Protein 8G22 (pdb70)

Nearest PDB structures (foldseek):
  8g22-assembly1_A  TM=1.004E+00  e=7.733E-59  Streptococcus pneumoniae Taiwan19F-14
  4wpg-assembly1_A  TM=9.823E-01  e=1.073E-47  Streptococcus pyogenes
  3sc6-assembly6_F  TM=9.550E-01  e=4.249E-33  Bacillus anthracis str. Ames
  3sc6-assembly5_E  TM=9.550E-01  e=2.698E-31  Bacillus anthracis str. Ames
  8ctr-assembly4_D  TM=9.201E-01  e=9.088E-30  Klebsiella pneumoniae

Radius of gyration: 18.52 Å; Cα contacts (8 Å, |Δi|>4): 674; chains: 1; bounding box: 37×53×50 Å

Solvent-accessible surface area: 13456 Å² total; per-residue (Å²): 169,145,50,74,6,0,0,0,6,2,104,36,35,15,1,11,1,0,45,37,3,0,51,110,91,134,49,136,52,57,33,6,28,123,92,97,3,65,18,68,55,53,137,59,1,45,106,12,0,90,122,30,118,2,71,15,0,1,0,22,15,38,30,84,49,16,41,20,0,64,107,136,7,89,157,84,0,71,20,29,1,13,31,0,1,76,7,0,0,99,5,0,91,153,45,59,3,24,0,0,0,19,4,6,5,29,0,3,34,1,153,39,74,74,54,97,66,18,54,25,122,36,180,19,76,35,82,8,20,19,0,92,0,5,32,63,0,0,77,28,0,84,160,35,4,95,57,21,2,0,0,3,8,5,30,45,1,0,29,30,28,197,16,46,0,59,70,7,57,80,74,7,153,106,81,134,72,19,66,12,25,54,47,21,50,0,23,0,0,21,0,40,5,1,0,58,0,0,0,59,0,14,86,77,208,62,141,91,9,28,4,0,0,1,0,29,15,120,133,78,5,2,48,44,49,1,0,63,51,12,4,152,137,58,120,26,92,15,82,69,31,74,36,94,108,131,122,53,148,2,144,81,18,104,2,3,17,3,11,7,60,71,0,94,91,17,52,22,121,18,45,42,8,59,83,0,1,83,77,5,89,142,37,165,80,174

Sequence (286 aa):
SNAMMILITGANGQLGTELRYLLDERNEEYVAVDVAEMDIIDAEEMMVVEEKKVVFFEEEEVVKKPPTTLLVVYYHHCCAAAYTAVDAAAEEDDEEGGKKEELLDFAIINVTGTKNVAKAASSEEKKHGATLVYISTDYVFDGKKKPVGQEWEEVDDRPDPQTEEYGRTKRMGEEELVEKHVSNFYIIRTAWVFGNYGKNFVFTMQNLAKTHKTLTVVVNNDQYGRPTWTRTLAEFITYLAENRKEEFGYYHLSNDATEEDTTWYDFAVEILKDTDVEVKPVDSSSQFPAKAKRRPPLNSSTMSLAKAKATGFVIPTWQDALLQEFYYKKQQEEVR

InterPro domains:
  IPR005913 dTDP-4-dehydrorhamnose reductase [PTHR10491] (2-280)
  IPR005913 dTDP-4-dehydrorhamnose reductase [TIGR01214] (2-279)
  IPR029903 RmlD-like, substrate binding domain [PF04321] (2-280)
  IPR036291 NAD(P)-binding domain superfamily [SSF51735] (2-280)

Secondary structure (DSSP, 8-state):
-PPPEEEESTTSHHHHHHHHHHHHTT--EEE--TTT--TT-HHHHHHHHHHH--SEEEE------HHHHTTTTHHHHHIIIIIIHHHHHHHHHHHT-EEEEEEEGGGS-SBSPBTB-B-TTSPP---SHHHHHHHHHHHHHHHH-SSEEEEEE-SEE-TTS--HHHHHHHHHTS-SEEEEESS-B---EEHHHHHHHHHHHHHTTPPSEEEE---B-SS--BHHHHHHHHTTTSS-EEEEE-TTSS--SSPPPSB--B--HHHHHTT----BHHHHHHHHHH----

Foldseek 3Di:
DAFEEEEEPCQDQLNVLLVVVCVVVVHDYHYDYCVQAPLLDLVRLLVVCVVRVGQEYEYPWADDPFQCCQPVCVVVNLSGLQSSLLSNLQNNLVSNHAYEAEAALQQAQLPDDQVDAAEQPDHGDHQTSNNVSNVNSVVSNVVRHVRYEYEYEYQEDFDRDDGLLVVLVVVLVPAQEEEDEDQAWEAAAYSNLVSVLVCLCVVVVNDHDYAYDGADDPHTDDSQNVSCLSCVVGNHHYHYDHQVVDDGNGDRRRYSYHDRVVSVVSVRDGHHRSVSSVVSVVDDDD

Structure (mmCIF, N/CA/C/O backbone):
data_8G22
#
_entry.id   8G22
#
_cell.length_a   120.178
_cell.length_b   120.178
_cell.length_c   48.075
_cell.angle_alpha   90.00
_cell.angle_beta   90.00
_cell.angle_gamma   120.00
#
_symmetry.space_group_name_H-M   'H 3'
#
loop_
_entity.id
_entity.type
_entity.pdbx_description
1 polymer 'dTDP-4-dehydrorhamnose reductase'
2 water water
#
loop_
_atom_site.group_PDB
_atom_site.id
_atom_site.type_symbol
_atom_site.label_atom_id
_atom_site.label_alt_id
_atom_site.label_comp_id
_atom_site.label_asym_id
_atom_site.label_entity_id
_atom_site.label_seq_id
_atom_site.pdbx_PDB_ins_code
_atom_site.Cartn_x
_atom_site.Cartn_y
_atom_site.Cartn_z
_atom_site.occupancy
_atom_site.B_iso_or_equiv
_atom_site.auth_seq_id
_atom_site.auth_comp_id
_atom_site.auth_asym_id
_atom_site.auth_atom_id
_atom_site.pdbx_PDB_model_num
ATOM 1 N N . SER A 1 1 ? 22.335 -19.972 8.291 1.00 43.52 -2 SER A N 1
ATOM 2 C CA . SER A 1 1 ? 23.408 -19.547 7.351 1.00 40.62 -2 SER A CA 1
ATOM 3 C C . SER A 1 1 ? 23.025 -18.228 6.681 1.00 33.41 -2 SER A C 1
ATOM 4 O O . SER A 1 1 ? 23.702 -17.219 6.863 1.00 35.25 -2 SER A O 1
ATOM 7 N N . ASN A 1 2 ? 21.932 -18.255 5.911 1.00 29.62 -1 ASN A N 1
ATOM 8 C CA . ASN A 1 2 ? 21.441 -17.080 5.207 1.00 25.79 -1 ASN A CA 1
ATOM 9 C C . ASN A 1 2 ? 21.001 -16.023 6.216 1.00 22.77 -1 ASN A C 1
ATOM 10 O O . ASN A 1 2 ? 20.438 -16.343 7.260 1.00 24.29 -1 ASN A O 1
ATOM 15 N N . ALA A 1 3 ? 21.262 -14.756 5.899 1.00 22.40 0 ALA A N 1
ATO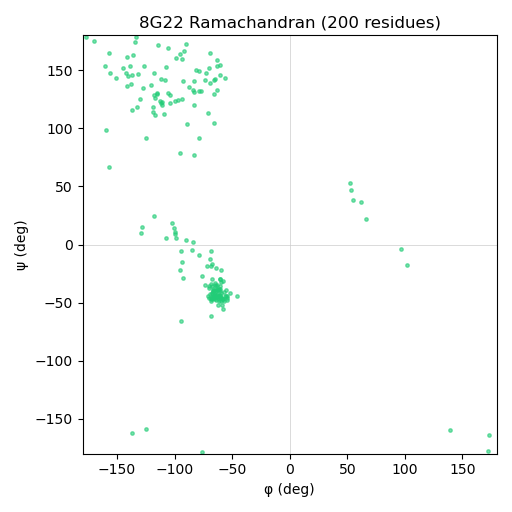M 16 C CA . ALA A 1 3 ? 20.847 -13.677 6.775 1.00 20.97 0 ALA A CA 1
ATOM 17 C C . ALA A 1 3 ? 19.334 -13.505 6.715 1.00 21.01 0 ALA A C 1
ATOM 18 O O . ALA A 1 3 ? 18.709 -13.806 5.697 1.00 22.61 0 ALA A O 1
ATOM 20 N N A MET A 1 4 ? 18.754 -13.087 7.845 0.50 19.49 1 MET A N 1
ATOM 21 N N B MET A 1 4 ? 18.753 -13.043 7.826 0.50 19.86 1 MET A N 1
ATOM 22 C CA A MET A 1 4 ? 17.369 -12.652 7.871 0.50 17.80 1 MET A CA 1
ATOM 23 C CA B MET A 1 4 ? 17.348 -12.673 7.850 0.50 18.87 1 MET A CA 1
ATOM 24 C C A MET A 1 4 ? 17.408 -11.136 7.702 0.50 16.57 1 MET A C 1
ATOM 25 C C B MET A 1 4 ? 17.326 -11.146 7.741 0.50 17.23 1 MET A C 1
ATOM 26 O O A MET A 1 4 ? 18.010 -10.442 8.520 0.50 16.28 1 MET A O 1
ATOM 27 O O B MET A 1 4 ? 17.807 -10.456 8.637 0.50 17.99 1 MET A O 1
ATOM 36 N N . ILE A 1 5 ? 16.818 -10.638 6.611 1.00 15.35 2 ILE A N 1
ATOM 37 C CA . ILE A 1 5 ? 16.944 -9.232 6.242 1.00 13.96 2 ILE A CA 1
ATOM 38 C C . ILE A 1 5 ? 15.685 -8.433 6.555 1.00 13.98 2 ILE A C 1
ATOM 39 O O . ILE A 1 5 ? 14.579 -8.860 6.234 1.00 14.53 2 ILE A O 1
ATOM 44 N N . LEU A 1 6 ? 15.890 -7.249 7.148 1.00 13.26 3 LEU A N 1
ATOM 45 C CA . LEU A 1 6 ? 14.839 -6.259 7.317 1.00 13.11 3 LEU A CA 1
ATOM 46 C C . LEU A 1 6 ? 15.219 -5.030 6.496 1.00 11.85 3 LEU A C 1
ATOM 47 O O . LEU A 1 6 ? 16.341 -4.550 6.608 1.00 12.20 3 LEU A O 1
ATOM 52 N N . ILE A 1 7 ? 14.289 -4.537 5.671 1.00 11.93 4 ILE A N 1
ATOM 53 C CA . ILE A 1 7 ? 14.472 -3.298 4.929 1.00 11.37 4 ILE A CA 1
ATOM 54 C C . ILE A 1 7 ? 13.512 -2.262 5.499 1.00 11.22 4 ILE A C 1
ATOM 55 O O . ILE A 1 7 ? 12.314 -2.522 5.522 1.00 12.23 4 ILE A O 1
ATOM 60 N N . THR A 1 8 ? 14.021 -1.112 5.963 1.00 10.82 5 THR A N 1
ATOM 61 C CA . THR A 1 8 ? 13.158 -0.004 6.346 1.00 11.39 5 THR A CA 1
ATOM 62 C C . THR A 1 8 ? 13.128 0.985 5.184 1.00 10.98 5 THR A C 1
ATOM 63 O O . THR A 1 8 ? 14.008 0.976 4.331 1.00 10.94 5 THR A O 1
ATOM 67 N N . GLY A 1 9 ? 12.110 1.847 5.152 1.00 11.99 6 GLY A N 1
ATOM 68 C CA . GLY A 1 9 ? 11.941 2.760 4.035 1.00 12.61 6 GLY A CA 1
ATOM 69 C C . GLY A 1 9 ? 11.731 2.007 2.723 1.00 12.85 6 GLY A C 1
ATOM 70 O O . GLY A 1 9 ? 12.157 2.464 1.668 1.00 13.15 6 GLY A O 1
ATOM 71 N N . ALA A 1 10 ? 11.017 0.881 2.795 1.00 13.66 7 ALA A N 1
ATOM 72 C CA . ALA A 1 10 ? 10.920 -0.043 1.672 1.00 15.35 7 ALA A CA 1
ATOM 73 C C . ALA A 1 10 ? 10.216 0.546 0.445 1.00 15.94 7 ALA A C 1
ATOM 74 O O . ALA A 1 10 ? 10.397 0.020 -0.654 1.00 17.07 7 ALA A O 1
ATOM 76 N N . ASN A 1 11 ? 9.420 1.613 0.620 1.00 17.39 8 ASN A N 1
ATOM 77 C CA . ASN A 1 11 ? 8.667 2.184 -0.490 1.00 19.30 8 ASN A CA 1
ATOM 78 C C . ASN A 1 11 ? 9.407 3.339 -1.170 1.00 18.10 8 ASN A C 1
ATOM 79 O O . ASN A 1 11 ? 8.911 3.866 -2.166 1.00 20.65 8 ASN A O 1
ATOM 84 N N . GLY A 1 12 ? 10.559 3.759 -0.630 1.00 16.78 9 GLY A N 1
ATOM 85 C CA . GLY A 1 12 ? 11.323 4.843 -1.230 1.00 16.36 9 GLY A CA 1
ATOM 86 C C . GLY A 1 12 ? 12.068 4.374 -2.479 1.00 14.41 9 GLY A C 1
ATOM 87 O O . GLY A 1 12 ? 11.971 3.205 -2.851 1.00 14.05 9 GLY A O 1
ATOM 88 N N . GLN A 1 13 ? 12.834 5.281 -3.104 1.00 14.08 10 GLN A N 1
ATOM 89 C CA . GLN A 1 13 ? 13.556 4.955 -4.326 1.00 14.12 10 GLN A CA 1
ATOM 90 C C . GLN A 1 13 ? 14.494 3.779 -4.100 1.00 11.88 10 GLN A C 1
ATOM 91 O O . GLN A 1 13 ? 14.459 2.805 -4.844 1.00 12.18 10 GLN A O 1
ATOM 97 N N . LEU A 1 14 ? 15.373 3.907 -3.102 1.00 11.69 11 LEU A N 1
ATOM 98 C CA . LEU A 1 14 ? 16.366 2.875 -2.868 1.00 10.64 11 LEU A CA 1
ATOM 99 C C . LEU A 1 14 ? 15.702 1.619 -2.315 1.00 10.01 11 LEU A C 1
ATOM 100 O O . LEU A 1 14 ? 16.044 0.517 -2.728 1.00 10.03 11 LEU A O 1
ATOM 105 N N . GLY A 1 15 ? 14.787 1.780 -1.355 1.00 10.55 12 GLY A N 1
ATOM 106 C CA . GLY A 1 15 ? 14.163 0.619 -0.744 1.00 10.93 12 GLY A CA 1
ATOM 107 C C . GLY A 1 15 ? 13.481 -0.265 -1.784 1.00 10.68 12 GLY A C 1
ATOM 108 O O . GLY A 1 15 ? 13.529 -1.488 -1.691 1.00 11.28 12 GLY A O 1
ATOM 109 N N . THR A 1 16 ? 12.816 0.368 -2.755 1.00 11.18 13 THR A N 1
ATOM 110 C CA . THR A 1 16 ? 12.115 -0.353 -3.806 1.00 11.72 13 THR A CA 1
ATOM 111 C C . THR A 1 16 ? 13.128 -1.058 -4.708 1.00 11.43 13 THR A C 1
ATOM 112 O O . THR A 1 16 ? 13.000 -2.247 -5.000 1.00 12.10 13 THR A O 1
ATOM 116 N N . GLU A 1 17 ? 14.155 -0.317 -5.137 1.00 10.90 14 GLU A N 1
ATOM 117 C CA . GLU A 1 17 ? 15.211 -0.883 -5.961 1.00 10.67 14 GLU A CA 1
ATOM 118 C C . GLU A 1 17 ? 15.815 -2.107 -5.271 1.00 10.35 14 GLU A C 1
ATOM 119 O O . GLU A 1 17 ? 16.080 -3.137 -5.908 1.00 10.69 14 GLU A O 1
ATOM 125 N N . LEU A 1 18 ? 16.068 -1.958 -3.962 1.00 10.17 15 LEU A N 1
ATOM 126 C CA . LEU A 1 18 ? 16.698 -2.997 -3.163 1.00 10.10 15 LEU A CA 1
ATOM 127 C C . LEU A 1 18 ? 15.799 -4.230 -3.059 1.00 10.63 15 LEU A C 1
ATOM 128 O O . LEU A 1 18 ? 16.277 -5.347 -3.235 1.00 11.17 15 LEU A O 1
ATOM 133 N N . ARG A 1 19 ? 14.506 -4.036 -2.780 1.00 11.29 16 ARG A N 1
ATOM 134 C CA . ARG A 1 19 ? 13.593 -5.172 -2.735 1.00 12.74 16 ARG A CA 1
ATOM 135 C C . ARG A 1 19 ? 13.655 -5.963 -4.039 1.00 13.03 16 ARG A C 1
ATOM 136 O O . ARG A 1 19 ? 13.716 -7.192 -4.016 1.00 13.56 16 ARG A O 1
ATOM 144 N N . TYR A 1 20 ? 13.618 -5.255 -5.174 1.00 13.09 17 TYR A N 1
ATOM 145 C CA . TYR A 1 20 ? 13.582 -5.918 -6.470 1.00 13.93 17 TYR A CA 1
ATOM 146 C C . TYR A 1 20 ? 14.909 -6.622 -6.747 1.00 13.71 17 TYR A C 1
ATOM 147 O O . TYR A 1 20 ? 14.922 -7.675 -7.372 1.00 14.49 17 TYR A O 1
ATOM 156 N N . LEU A 1 21 ? 16.021 -6.054 -6.273 1.00 12.52 18 LEU A N 1
ATOM 157 C CA . LEU A 1 21 ? 17.312 -6.710 -6.418 1.00 12.74 18 LEU A CA 1
ATOM 158 C C . LEU A 1 21 ? 17.341 -8.014 -5.614 1.00 12.86 18 LEU A C 1
ATOM 159 O O . LEU A 1 21 ? 17.781 -9.049 -6.121 1.00 13.64 18 LEU A O 1
ATOM 164 N N . LEU A 1 22 ? 16.881 -7.963 -4.355 1.00 12.97 19 LEU A N 1
ATOM 165 C CA . LEU A 1 22 ? 16.861 -9.161 -3.525 1.00 13.75 19 LEU A CA 1
ATOM 166 C C . LEU A 1 22 ? 15.909 -10.202 -4.122 1.00 14.45 19 LEU A C 1
ATOM 167 O O . LEU A 1 22 ? 16.211 -11.395 -4.075 1.00 15.83 19 LEU A O 1
ATOM 172 N N . ASP A 1 23 ? 14.792 -9.757 -4.719 1.00 15.57 20 ASP A N 1
ATOM 173 C CA . ASP A 1 23 ? 13.885 -10.672 -5.405 1.00 16.16 20 ASP A CA 1
ATOM 174 C C . ASP A 1 23 ? 14.635 -11.414 -6.514 1.00 17.40 20 ASP A C 1
ATOM 175 O O . ASP A 1 23 ? 14.503 -12.627 -6.641 1.00 19.96 20 ASP A O 1
ATOM 180 N N . GLU A 1 24 ? 15.405 -10.682 -7.329 1.00 17.86 21 GLU A N 1
ATOM 181 C CA . GLU A 1 24 ? 16.157 -11.294 -8.419 1.00 18.60 21 GLU A CA 1
ATOM 182 C C . GLU A 1 24 ? 17.141 -12.336 -7.889 1.00 18.15 21 GLU A C 1
ATOM 183 O O . GLU A 1 24 ? 17.433 -13.318 -8.571 1.00 19.82 21 GLU A O 1
ATOM 189 N N . ARG A 1 25 ? 17.664 -12.099 -6.681 1.00 18.21 22 ARG A N 1
ATOM 190 C CA . ARG A 1 25 ? 18.653 -12.972 -6.068 1.00 17.51 22 ARG A CA 1
ATOM 191 C C . ARG A 1 25 ? 18.013 -14.070 -5.219 1.00 19.16 22 ARG A C 1
ATOM 192 O O . ARG A 1 25 ? 18.725 -14.841 -4.575 1.00 20.09 22 ARG A O 1
ATOM 200 N N . ASN A 1 26 ? 16.678 -14.138 -5.221 1.00 19.60 23 ASN A N 1
ATOM 201 C CA . ASN A 1 26 ? 15.949 -15.138 -4.453 1.00 20.82 23 ASN A CA 1
ATOM 202 C C . ASN A 1 26 ? 16.350 -15.071 -2.978 1.00 20.70 23 ASN A C 1
ATOM 203 O O . ASN A 1 26 ? 16.452 -16.101 -2.314 1.00 23.54 23 ASN A O 1
ATOM 208 N N . GLU A 1 27 ? 16.549 -13.847 -2.471 1.00 20.49 24 GLU A N 1
ATOM 209 C CA . GLU A 1 27 ? 16.869 -13.634 -1.067 1.00 21.15 24 GLU A CA 1
ATOM 210 C C . GLU A 1 27 ? 15.625 -13.115 -0.353 1.00 21.01 24 GLU A C 1
ATOM 211 O O . GLU A 1 27 ? 15.016 -12.134 -0.786 1.00 21.85 24 GLU A O 1
ATOM 217 N N . GLU A 1 28 ? 15.283 -13.767 0.760 1.00 21.28 25 GLU A N 1
ATOM 218 C CA . GLU A 1 28 ? 14.108 -13.401 1.527 1.00 20.71 25 GLU A CA 1
ATOM 219 C C . GLU A 1 28 ? 14.394 -12.178 2.389 1.00 18.40 25 GLU A C 1
ATOM 220 O O . GLU A 1 28 ? 15.506 -11.982 2.868 1.00 19.37 25 GLU A O 1
ATOM 226 N N . TYR A 1 29 ? 13.348 -11.390 2.618 1.00 16.55 26 TYR A N 1
ATOM 227 C CA . TYR A 1 29 ? 13.439 -10.222 3.467 1.00 15.47 26 TYR A CA 1
ATOM 228 C C . TYR A 1 29 ? 12.049 -9.892 3.984 1.00 15.21 26 TYR A C 1
ATOM 229 O O . TYR A 1 29 ? 11.054 -10.424 3.488 1.00 16.18 26 TYR A O 1
ATOM 238 N N . VAL A 1 30 ? 12.030 -9.049 5.015 1.00 15.41 27 VAL A N 1
ATOM 239 C CA . VAL A 1 30 ? 10.825 -8.388 5.471 1.00 15.72 27 VAL A CA 1
ATOM 240 C C . VAL A 1 30 ? 11.018 -6.907 5.166 1.00 14.91 27 VAL A C 1
ATOM 241 O O . VAL A 1 30 ? 12.027 -6.325 5.554 1.00 16.02 27 VAL A O 1
ATOM 245 N N . ALA A 1 31 ? 10.083 -6.339 4.402 1.00 14.93 28 ALA A N 1
ATOM 246 C CA . ALA A 1 31 ? 10.134 -4.942 4.008 1.00 15.53 28 ALA A CA 1
ATOM 247 C C . ALA A 1 31 ? 9.099 -4.160 4.809 1.00 15.20 28 ALA A C 1
ATOM 248 O O . ALA A 1 31 ? 7.942 -4.566 4.859 1.00 16.67 28 ALA A O 1
ATOM 250 N N . VAL A 1 32 ? 9.518 -3.042 5.416 1.00 14.30 29 VAL A N 1
ATOM 251 C CA . VAL A 1 32 ? 8.615 -2.196 6.176 1.00 14.88 29 VAL A CA 1
ATOM 252 C C . VAL A 1 32 ? 8.810 -0.749 5.754 1.00 15.00 29 VAL A C 1
ATOM 253 O O . VAL A 1 32 ? 9.896 -0.312 5.378 1.00 14.34 29 VAL A O 1
ATOM 257 N N . ASP A 1 33 ? 7.697 -0.029 5.798 1.00 15.46 30 ASP A N 1
ATOM 258 C CA . ASP A 1 33 ? 7.710 1.414 5.691 1.00 16.18 30 ASP A CA 1
ATOM 259 C C . ASP A 1 33 ? 6.726 1.886 6.766 1.00 16.38 30 ASP A C 1
ATOM 260 O O . ASP A 1 33 ? 6.406 1.132 7.683 1.00 17.53 30 ASP A O 1
ATOM 265 N N . VAL A 1 34 ? 6.262 3.131 6.670 1.00 15.79 31 VAL A N 1
ATOM 266 C CA . VAL A 1 34 ? 5.478 3.734 7.740 1.00 15.77 31 VAL A CA 1
ATOM 267 C C . VAL A 1 34 ? 4.382 2.796 8.262 1.00 16.90 31 VAL A C 1
ATOM 268 O O . VAL A 1 34 ? 4.191 2.662 9.477 1.00 16.76 31 VAL A O 1
ATOM 272 N N . ALA A 1 35 ? 3.666 2.143 7.342 1.00 16.35 32 ALA A N 1
ATOM 273 C CA . ALA A 1 35 ? 2.498 1.346 7.674 1.00 17.05 32 ALA A CA 1
ATOM 274 C C . ALA A 1 35 ? 2.809 0.170 8.600 1.00 16.49 32 ALA A C 1
ATOM 275 O O . ALA A 1 35 ? 1.986 -0.158 9.457 1.00 19.76 32 ALA A O 1
ATOM 277 N N . GLU A 1 36 ? 3.955 -0.484 8.391 1.00 16.47 33 GLU A N 1
ATOM 278 C CA . GLU A 1 36 ? 4.290 -1.708 9.098 1.00 15.92 33 GLU A CA 1
ATOM 279 C C . GLU A 1 36 ? 5.163 -1.475 10.336 1.00 16.27 33 GLU A C 1
ATOM 280 O O . GLU A 1 36 ? 5.225 -2.349 11.200 1.00 18.01 33 GLU A O 1
ATOM 286 N N . MET A 1 37 ? 5.891 -0.346 10.407 1.00 15.62 34 MET A N 1
ATOM 287 C CA . MET A 1 37 ? 6.738 -0.076 11.568 1.00 16.37 34 MET A CA 1
ATOM 288 C C . MET A 1 37 ? 7.036 1.426 11.625 1.00 15.91 34 MET A C 1
ATOM 289 O O . MET A 1 37 ? 7.894 1.914 10.894 1.00 20.02 34 MET A O 1
ATOM 294 N N . ASP A 1 38 ? 6.290 2.162 12.463 1.00 16.90 35 ASP A N 1
ATOM 295 C CA . ASP A 1 38 ? 6.534 3.578 12.706 1.00 16.49 35 ASP A CA 1
ATOM 296 C C . ASP A 1 38 ? 7.887 3.683 13.408 1.00 15.20 35 ASP A C 1
ATOM 297 O O . ASP A 1 38 ? 7.949 3.377 14.590 1.00 15.33 35 ASP A O 1
ATOM 302 N N . ILE A 1 39 ? 8.956 4.115 12.695 1.00 15.40 36 ILE A N 1
ATOM 303 C CA . ILE A 1 39 ? 10.307 4.118 13.255 1.00 14.64 36 ILE A CA 1
ATOM 304 C C . ILE A 1 39 ? 10.427 5.136 14.385 1.00 13.24 36 ILE A C 1
ATOM 305 O O . ILE A 1 39 ? 11.351 5.024 15.186 1.00 15.27 36 ILE A O 1
ATOM 310 N N . ILE A 1 40 ? 9.469 6.078 14.478 1.00 14.89 37 ILE A N 1
ATOM 311 C CA . ILE A 1 40 ? 9.489 7.092 15.524 1.00 14.65 37 ILE A CA 1
ATOM 312 C C . ILE A 1 40 ? 9.037 6.454 16.835 1.00 14.11 37 ILE A C 1
ATOM 313 O O . ILE A 1 40 ? 9.425 6.903 17.908 1.00 15.04 37 ILE A O 1
ATOM 318 N N . ASP A 1 41 ? 8.215 5.405 16.730 1.00 13.99 38 ASP A N 1
ATOM 319 C CA . ASP A 1 41 ? 7.654 4.716 17.884 1.00 14.14 38 ASP A CA 1
ATOM 320 C C . ASP A 1 41 ? 8.604 3.599 18.314 1.00 14.91 38 ASP A C 1
ATOM 321 O O . ASP A 1 41 ? 8.651 2.549 17.682 1.00 15.76 38 ASP A O 1
ATOM 326 N N . ALA A 1 42 ? 9.355 3.823 19.399 1.00 16.25 39 ALA A N 1
ATOM 327 C CA . ALA A 1 42 ? 10.370 2.876 19.841 1.00 17.95 39 ALA A CA 1
ATOM 328 C C . ALA A 1 42 ? 9.777 1.515 20.212 1.00 19.63 39 ALA A C 1
ATOM 329 O O . ALA A 1 42 ? 10.370 0.481 19.906 1.00 21.09 39 ALA A O 1
ATOM 331 N N A GLU A 1 43 ? 8.672 1.537 20.971 0.50 19.41 40 GLU A N 1
ATOM 332 N N B GLU A 1 43 ? 8.566 1.506 20.775 0.50 21.25 40 GLU A N 1
ATOM 333 C CA A GLU A 1 43 ? 8.032 0.308 21.415 0.50 19.27 40 GLU A CA 1
ATOM 334 C CA B GLU A 1 43 ? 7.971 0.257 21.228 0.50 23.36 40 GLU A CA 1
ATOM 335 C C A GLU A 1 43 ? 7.717 -0.535 20.187 0.50 16.32 40 GLU A C 1
ATOM 336 C C B GLU A 1 43 ? 7.542 -0.611 20.043 0.50 22.80 40 GLU A C 1
ATOM 337 O O A GLU A 1 43 ? 7.977 -1.737 20.165 0.50 15.32 40 GLU A O 1
ATOM 338 O O B GLU A 1 43 ? 7.426 -1.826 20.186 0.50 23.62 40 GLU A O 1
ATOM 349 N N A MET A 1 44 ? 7.179 0.129 19.161 0.50 15.08 41 MET A N 1
ATOM 350 N N B MET A 1 44 ? 7.346 -0.009 18.865 0.50 21.75 41 MET A N 1
ATOM 351 C CA A MET A 1 44 ? 6.838 -0.528 17.916 0.50 13.82 41 MET A CA 1
ATOM 352 C CA B MET A 1 44 ? 6.845 -0.790 17.745 0.50 19.83 41 MET A CA 1
ATOM 353 C C A MET A 1 44 ? 8.119 -1.075 17.288 0.50 11.85 41 MET A C 1
ATOM 354 C C B MET A 1 44 ? 7.980 -1.267 16.837 0.50 19.79 41 MET A C 1
ATOM 355 O O A MET A 1 44 ? 8.160 -2.223 16.846 0.50 11.49 41 MET A O 1
ATOM 356 O O B MET A 1 44 ? 7.858 -2.297 16.173 0.50 20.52 41 MET A O 1
ATOM 365 N N A VAL A 1 45 ? 9.180 -0.258 17.265 0.50 11.66 42 VAL A N 1
ATOM 366 N N B VAL A 1 45 ? 9.065 -0.494 16.754 0.50 19.34 42 VAL A N 1
ATOM 367 C CA A VAL A 1 45 ? 10.428 -0.694 16.660 0.50 10.69 42 VAL A CA 1
ATOM 368 C CA B VAL A 1 45 ? 10.204 -0.926 15.962 0.50 18.50 42 VAL A CA 1
ATOM 369 C C A VAL A 1 45 ? 10.919 -1.935 17.398 0.50 10.11 42 VAL A C 1
ATOM 370 C C B VAL A 1 45 ? 10.696 -2.245 16.542 0.50 18.39 42 VAL A C 1
ATOM 371 O O A VAL A 1 45 ? 11.269 -2.940 16.776 0.50 10.14 42 VAL A O 1
ATOM 372 O O B VAL A 1 45 ? 11.000 -3.181 15.806 0.50 18.19 42 VAL A O 1
ATOM 379 N N A GLU A 1 46 ? 10.901 -1.897 18.732 0.50 11.18 43 GLU A N 1
ATOM 380 N N B GLU A 1 46 ? 10.738 -2.307 17.876 0.50 19.96 43 GLU A N 1
ATOM 381 C CA A GLU A 1 46 ? 11.411 -3.049 19.452 0.50 11.98 43 GLU A CA 1
ATOM 382 C CA B GLU A 1 46 ? 11.176 -3.505 18.569 0.50 21.21 43 GLU A CA 1
ATOM 383 C C A GLU A 1 46 ? 10.513 -4.266 19.227 0.50 11.71 43 GLU A C 1
ATOM 384 C C B GLU A 1 46 ? 10.237 -4.659 18.228 0.50 19.88 43 GLU A C 1
ATOM 385 O O A GLU A 1 46 ? 11.016 -5.386 19.142 0.50 11.83 43 GLU A O 1
ATOM 386 O O B GLU A 1 46 ? 10.679 -5.805 18.141 0.50 19.84 43 GLU A O 1
ATOM 397 N N A LYS A 1 47 ? 9.196 -4.051 19.127 0.50 12.00 44 LYS A N 1
ATOM 398 N N B LYS A 1 47 ? 8.955 -4.343 18.003 0.50 19.28 44 LYS A N 1
ATOM 399 C CA A LYS A 1 47 ? 8.256 -5.147 18.926 0.50 12.25 44 LYS A CA 1
ATOM 400 C CA B LYS A 1 47 ? 7.973 -5.380 17.729 0.50 18.33 44 LYS A CA 1
ATOM 401 C C A LYS A 1 47 ? 8.543 -5.864 17.605 0.50 12.12 44 LYS A C 1
ATOM 402 C C B LYS A 1 47 ? 8.278 -6.064 16.397 0.50 17.40 44 LYS A C 1
ATOM 403 O O A LYS A 1 47 ? 8.623 -7.087 17.564 0.50 12.41 44 LYS A O 1
ATOM 404 O O B LYS A 1 47 ? 8.257 -7.289 16.318 0.50 18.37 44 LYS A O 1
ATOM 415 N N A VAL A 1 48 ? 8.684 -5.105 16.515 0.50 11.15 45 VAL A N 1
ATOM 416 N N B VAL A 1 48 ? 8.562 -5.277 15.355 0.50 16.08 45 VAL A N 1
ATOM 417 C CA A VAL A 1 48 ? 8.931 -5.693 15.206 0.50 11.46 45 VAL A CA 1
ATOM 418 C CA B VAL A 1 48 ? 8.889 -5.841 14.053 0.50 15.51 45 VAL A CA 1
ATOM 419 C C A VAL A 1 48 ? 10.300 -6.373 15.188 0.50 10.34 45 VAL A C 1
ATOM 420 C C B VAL A 1 48 ? 10.169 -6.672 14.156 0.50 13.19 45 VAL A C 1
ATOM 421 O O A VAL A 1 48 ? 10.441 -7.441 14.594 0.50 10.69 45 VAL A O 1
ATOM 422 O O B VAL A 1 48 ? 10.253 -7.763 13.596 0.50 12.96 45 VAL A O 1
ATOM 429 N N A PHE A 1 49 ? 11.312 -5.763 15.815 0.50 10.07 46 PHE A N 1
ATOM 430 N N B PHE A 1 49 ? 11.179 -6.153 14.863 0.50 11.87 46 PHE A N 1
ATOM 431 C CA A PHE A 1 49 ? 12.615 -6.407 15.882 0.50 10.13 46 PHE A CA 1
ATOM 432 C CA B PHE A 1 49 ? 12.432 -6.877 15.020 0.50 11.38 46 PHE A CA 1
ATOM 433 C C A PHE A 1 49 ? 12.513 -7.750 16.605 0.50 10.70 46 PHE A C 1
ATOM 434 C C B PHE A 1 49 ? 12.220 -8.204 15.750 0.50 11.52 46 PHE A C 1
ATOM 435 O O A PHE A 1 49 ? 13.204 -8.697 16.236 0.50 11.20 46 PHE A O 1
ATOM 436 O O B PHE A 1 49 ? 12.823 -9.213 15.390 0.50 11.16 46 PHE A O 1
ATOM 451 N N A GLU A 1 50 ? 11.664 -7.833 17.637 0.50 11.18 47 GLU A N 1
ATOM 452 N N B GLU A 1 50 ? 11.357 -8.201 16.769 0.50 12.80 47 GLU A N 1
ATOM 453 C CA A GLU A 1 50 ? 11.529 -9.073 18.385 0.50 12.62 47 GLU A CA 1
ATOM 454 C CA B GLU A 1 50 ? 11.115 -9.392 17.569 0.50 14.28 47 GLU A CA 1
ATOM 455 C C A GLU A 1 50 ? 10.759 -10.097 17.552 0.50 12.78 47 GLU A C 1
ATOM 456 C C B GLU A 1 50 ? 10.407 -10.466 16.742 0.50 14.14 47 GLU A C 1
ATOM 457 O O A GLU A 1 50 ? 10.984 -11.292 17.697 0.50 12.52 47 GLU A O 1
ATOM 458 O O B GLU A 1 50 ? 10.634 -11.655 16.947 0.50 14.77 47 GLU A O 1
ATOM 469 N N A GLU A 1 51 ? 9.870 -9.624 16.671 0.50 12.96 48 GLU A N 1
ATOM 470 N N B GLU A 1 51 ? 9.555 -10.036 15.805 0.50 13.50 48 GLU A N 1
ATOM 471 C CA A GLU A 1 51 ? 9.101 -10.500 15.800 0.50 13.45 48 GLU A CA 1
ATOM 472 C CA B GLU A 1 51 ? 8.796 -10.944 14.959 0.50 13.06 48 GLU A CA 1
ATOM 473 C C A GLU A 1 51 ? 9.977 -11.088 14.691 0.50 14.24 48 GLU A C 1
ATOM 474 C C B GLU A 1 51 ? 9.651 -11.516 13.828 0.50 13.06 48 GLU A C 1
ATOM 475 O O A GLU A 1 51 ? 9.859 -12.269 14.377 0.50 15.63 48 GLU A O 1
ATOM 476 O O B GLU A 1 51 ? 9.599 -12.711 13.550 0.50 14.76 48 GLU A O 1
ATOM 487 N N A VAL A 1 52 ? 10.848 -10.254 14.106 0.50 13.56 49 VAL A N 1
ATOM 488 N N B VAL A 1 52 ? 10.438 -10.651 13.182 0.50 12.69 49 VAL A N 1
ATOM 489 C CA A VAL A 1 52 ? 11.629 -10.625 12.931 0.50 13.47 49 VAL A CA 1
ATOM 490 C CA B VAL A 1 52 ? 11.196 -11.031 12.000 0.50 12.45 49 VAL A CA 1
ATOM 491 C C A VAL A 1 52 ? 13.006 -11.161 13.317 0.50 12.83 49 VAL A C 1
ATOM 492 C C B VAL A 1 52 ? 12.535 -11.651 12.397 0.50 12.33 49 VAL A C 1
ATOM 493 O O A VAL A 1 52 ? 13.546 -12.014 12.615 0.50 12.68 49 VAL A O 1
ATOM 494 O O B VAL A 1 52 ? 13.013 -12.573 11.734 0.50 12.21 49 VAL A O 1
ATOM 501 N N A LYS A 1 53 ? 13.579 -10.620 14.398 0.50 12.39 50 LYS A N 1
ATOM 502 N N B LYS A 1 53 ? 13.138 -11.112 13.465 0.50 13.16 50 LYS A N 1
ATOM 503 C CA A LYS A 1 53 ? 14.916 -10.981 14.852 0.50 12.51 50 LYS A CA 1
ATOM 504 C CA B LYS A 1 53 ? 14.458 -11.525 13.923 0.50 13.70 50 LYS A CA 1
ATOM 505 C C A LYS A 1 53 ? 15.900 -10.882 13.688 0.50 11.90 50 LYS A C 1
ATOM 506 C C B LYS A 1 53 ? 15.459 -11.389 12.778 0.50 12.92 50 LYS A C 1
ATOM 507 O O A LYS A 1 53 ? 16.581 -11.841 13.334 0.50 12.48 50 LYS A O 1
ATOM 508 O O B LYS A 1 53 ? 16.143 -12.339 12.394 0.50 13.17 50 LYS A O 1
ATOM 519 N N A PRO A 1 54 ? 16.062 -9.691 13.084 0.50 12.12 51 PRO A N 1
ATOM 520 N N B PRO A 1 54 ? 15.602 -10.174 12.213 0.50 12.44 51 PRO A N 1
ATOM 521 C CA A PRO A 1 54 ? 16.967 -9.555 11.949 0.50 11.94 51 PRO A CA 1
ATOM 522 C CA B PRO A 1 54 ? 16.546 -9.956 11.126 0.50 12.15 51 PRO A CA 1
ATOM 523 C C A PRO A 1 54 ? 18.433 -9.688 12.352 0.50 12.14 51 PRO A C 1
ATOM 524 C C B PRO A 1 54 ? 17.969 -9.984 11.662 0.50 12.29 51 PRO A C 1
ATOM 525 O O A PRO A 1 54 ? 18.798 -9.376 13.486 0.50 13.01 51 PRO A O 1
ATOM 526 O O B PRO A 1 54 ? 18.201 -9.710 12.836 0.50 12.73 51 PRO A O 1
ATOM 533 N N A THR A 1 55 ? 19.234 -10.208 11.415 0.50 12.44 52 THR A N 1
ATOM 534 N N B THR A 1 55 ? 18.915 -10.354 10.804 0.50 12.12 52 THR A N 1
ATOM 535 C CA A THR A 1 55 ? 20.679 -10.292 11.553 0.50 13.10 52 THR A CA 1
ATOM 536 C CA B THR A 1 55 ? 20.312 -10.253 11.192 0.50 12.08 52 THR A CA 1
ATOM 537 C C A THR A 1 55 ? 21.327 -9.147 10.772 0.50 11.35 52 THR A C 1
ATOM 538 C C B THR A 1 55 ? 21.034 -9.270 10.265 0.50 10.43 52 THR A C 1
ATOM 539 O O A THR A 1 55 ? 22.474 -8.787 11.027 0.50 11.13 52 THR A O 1
ATOM 540 O O B THR A 1 55 ? 22.209 -8.985 10.472 0.50 9.83 52 THR A O 1
ATOM 547 N N A LEU A 1 56 ? 20.562 -8.569 9.836 0.50 9.90 53 LEU A N 1
ATOM 548 N N B LEU A 1 56 ? 20.305 -8.728 9.276 0.50 9.20 53 LEU A N 1
ATOM 549 C CA A LEU A 1 56 ? 21.039 -7.521 8.946 0.50 8.62 53 LEU A CA 1
ATOM 550 C CA B LEU A 1 56 ? 20.828 -7.727 8.357 0.50 8.58 53 LEU A CA 1
ATOM 551 C C A LEU A 1 56 ? 19.887 -6.558 8.687 0.50 8.40 53 LEU A C 1
ATOM 552 C C B LEU A 1 56 ? 19.707 -6.737 8.070 0.50 8.06 53 LEU A C 1
ATOM 553 O O A LEU A 1 56 ? 18.788 -6.997 8.347 0.50 8.78 53 LEU A O 1
ATOM 554 O O B LEU A 1 56 ? 18.624 -7.140 7.653 0.50 8.30 53 LEU A O 1
ATOM 563 N N A VAL A 1 57 ? 20.142 -5.256 8.888 0.50 8.04 54 VAL A N 1
ATOM 564 N N B VAL A 1 57 ? 19.979 -5.451 8.321 0.50 7.62 54 VAL A N 1
ATOM 565 C CA A VAL A 1 57 ? 19.124 -4.231 8.730 0.50 7.96 54 VAL A CA 1
ATOM 566 C CA B VAL A 1 57 ? 18.983 -4.410 8.151 0.50 7.63 54 VAL A CA 1
ATOM 567 C C A VAL A 1 57 ? 19.602 -3.210 7.700 0.50 7.65 54 VAL A C 1
ATOM 568 C C B VAL A 1 57 ? 19.507 -3.379 7.157 0.50 7.26 54 VAL A C 1
ATOM 569 O O A VAL A 1 57 ? 20.658 -2.614 7.881 0.50 7.96 54 VAL A O 1
ATOM 570 O O B VAL A 1 57 ? 20.586 -2.830 7.354 0.50 7.62 54 VAL A O 1
ATOM 577 N N A TYR A 1 58 ? 18.817 -3.014 6.632 0.50 7.21 55 TYR A N 1
ATOM 578 N N B TYR A 1 58 ? 18.737 -3.147 6.088 0.50 7.37 55 TYR A N 1
ATOM 579 C CA A TYR A 1 58 ? 19.063 -1.951 5.668 0.50 7.37 55 TYR A CA 1
ATOM 580 C CA B TYR A 1 58 ? 19.023 -2.094 5.129 0.50 7.78 55 TYR A CA 1
ATOM 581 C C A TYR A 1 58 ? 18.122 -0.794 6.000 0.50 7.13 55 TYR A C 1
ATOM 582 C C B TYR A 1 58 ? 18.086 -0.934 5.451 0.50 7.80 55 TYR A C 1
ATOM 583 O O A TYR A 1 58 ? 16.927 -0.858 5.699 0.50 7.40 55 TYR A O 1
ATOM 584 O O B TYR A 1 58 ? 16.910 -0.964 5.079 0.50 8.25 55 TYR A O 1
ATOM 601 N N A HIS A 1 59 ? 18.667 0.237 6.658 0.50 7.59 56 HIS A N 1
ATOM 602 N N B HIS A 1 59 ? 18.603 0.050 6.194 0.50 8.06 56 HIS A N 1
ATOM 603 C CA A HIS A 1 59 ? 17.873 1.367 7.121 0.50 7.65 56 HIS A CA 1
ATOM 604 C CA B HIS A 1 59 ? 17.796 1.176 6.639 0.50 8.31 56 HIS A CA 1
ATOM 605 C C A HIS A 1 59 ? 17.865 2.467 6.061 0.50 7.44 56 HIS A C 1
ATOM 606 C C B HIS A 1 59 ? 17.801 2.258 5.564 0.50 9.02 56 HIS A C 1
ATOM 607 O O A HIS A 1 59 ? 18.754 3.320 6.023 0.50 7.69 56 HIS A O 1
ATOM 608 O O B HIS A 1 59 ? 18.743 3.043 5.469 0.50 9.18 56 HIS A O 1
ATOM 621 N N A CYS A 1 60 ? 16.816 2.433 5.225 0.50 7.19 57 CYS A N 1
ATOM 622 N N B CYS A 1 60 ? 16.724 2.273 4.771 0.50 9.46 57 CYS A N 1
ATOM 623 C CA A CYS A 1 60 ? 16.667 3.344 4.098 0.50 7.76 57 CYS A CA 1
ATOM 624 C CA B CYS A 1 60 ? 16.585 3.186 3.648 0.50 10.04 57 CYS A CA 1
ATOM 625 C C A CYS A 1 60 ? 15.638 4.447 4.367 0.50 7.83 57 CYS A C 1
ATOM 626 C C B CYS A 1 60 ? 15.584 4.305 3.951 0.50 9.65 57 CYS A C 1
ATOM 627 O O A CYS A 1 60 ? 15.511 5.369 3.563 0.50 8.38 57 CYS A O 1
ATOM 628 O O B CYS A 1 60 ? 15.326 5.136 3.084 0.50 10.43 57 CYS A O 1
ATOM 633 N N A ALA A 1 61 ? 14.906 4.356 5.484 0.50 8.46 58 ALA A N 1
ATOM 634 N N B ALA A 1 61 ? 15.012 4.316 5.162 0.50 9.54 58 ALA A N 1
ATOM 635 C CA A ALA A 1 61 ? 13.912 5.362 5.837 0.50 9.13 58 ALA A CA 1
ATOM 636 C CA B ALA A 1 61 ? 14.050 5.338 5.554 0.50 9.70 58 ALA A CA 1
ATOM 637 C C A ALA A 1 61 ? 14.601 6.689 6.145 0.50 9.55 58 ALA A C 1
ATOM 638 C C B ALA A 1 61 ? 14.778 6.647 5.855 0.50 9.45 58 ALA A C 1
ATOM 639 O O A ALA A 1 61 ? 15.496 6.735 6.984 0.50 9.51 58 ALA A O 1
ATOM 640 O O B ALA A 1 61 ? 15.874 6.640 6.415 0.50 10.20 58 ALA A O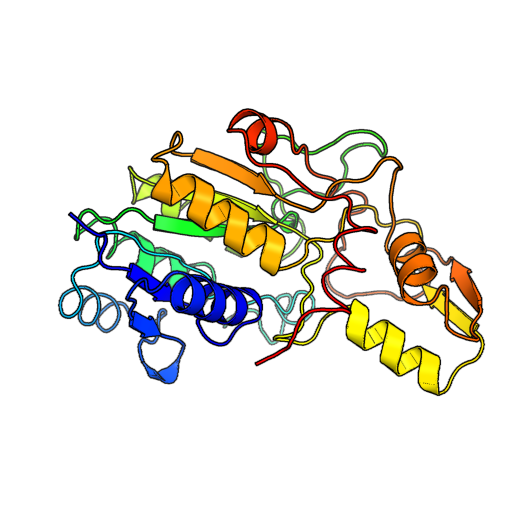 1
ATOM 643 N N . ALA A 1 62 ? 14.136 7.771 5.507 1.00 9.41 59 ALA A N 1
ATOM 644 C CA . ALA A 1 62 ? 14.704 9.089 5.738 1.00 9.19 59 ALA A CA 1
ATOM 645 C C . ALA A 1 62 ? 13.710 10.165 5.329 1.00 9.32 59 ALA A C 1
ATOM 646 O O . ALA A 1 62 ? 12.842 9.928 4.496 1.00 11.77 59 ALA A O 1
ATOM 648 N N . TYR A 1 63 ? 13.868 11.343 5.931 1.00 8.93 60 TYR A N 1
ATOM 649 C CA . TYR A 1 63 ? 13.176 12.548 5.508 1.00 8.94 60 TYR A CA 1
ATOM 650 C C . TYR A 1 63 ? 14.170 13.342 4.670 1.00 8.80 60 TYR A C 1
ATOM 651 O O . TYR A 1 63 ? 15.251 13.659 5.157 1.00 9.02 60 TYR A O 1
ATOM 660 N N . THR A 1 64 ? 13.806 13.662 3.419 1.00 9.72 61 THR A N 1
ATOM 661 C CA . THR A 1 64 ? 14.781 14.225 2.494 1.00 10.42 61 THR A CA 1
ATOM 662 C C . THR A 1 64 ? 14.310 15.510 1.811 1.00 11.10 61 THR A C 1
ATOM 663 O O . THR A 1 64 ? 14.978 15.979 0.889 1.00 12.64 61 THR A O 1
ATOM 667 N N . ALA A 1 65 ? 13.188 16.089 2.264 1.00 11.06 62 ALA A N 1
ATOM 668 C CA . ALA A 1 65 ? 12.693 17.341 1.694 1.00 11.42 62 ALA A CA 1
ATOM 669 C C . ALA A 1 65 ? 13.507 18.489 2.285 1.00 11.32 62 ALA A C 1
ATOM 670 O O . ALA A 1 65 ? 13.172 19.015 3.341 1.00 11.92 62 ALA A O 1
ATOM 672 N N . VAL A 1 66 ? 14.588 18.866 1.595 1.00 11.47 63 VAL A N 1
ATOM 673 C CA . VAL A 1 66 ? 15.600 19.732 2.184 1.00 12.32 63 VAL A CA 1
ATOM 674 C C . VAL A 1 66 ? 15.048 21.111 2.528 1.00 12.18 63 VAL A C 1
ATOM 675 O O . VAL A 1 66 ? 15.286 21.613 3.620 1.00 13.11 63 VAL A O 1
ATOM 679 N N . ASP A 1 67 ? 14.331 21.740 1.599 1.00 13.22 64 ASP A N 1
ATOM 680 C CA . ASP A 1 67 ? 13.829 23.075 1.876 1.00 14.07 64 ASP A CA 1
ATOM 681 C C . ASP A 1 67 ? 12.772 23.018 2.976 1.00 13.72 64 ASP A C 1
ATOM 682 O O . ASP A 1 67 ? 12.768 23.858 3.869 1.00 15.77 64 ASP A O 1
ATOM 687 N N . ALA A 1 68 ? 11.892 22.013 2.930 1.00 13.87 65 ALA A N 1
ATOM 688 C CA . ALA A 1 68 ? 10.846 21.902 3.934 1.00 14.39 65 ALA A CA 1
ATOM 689 C C . ALA A 1 68 ? 11.433 21.677 5.332 1.00 14.34 65 ALA A C 1
ATOM 690 O O . ALA A 1 68 ? 10.866 22.147 6.313 1.00 16.30 65 ALA A O 1
ATOM 692 N N A ALA A 1 69 ? 12.542 20.930 5.414 0.50 13.23 66 ALA A N 1
ATOM 693 N N B ALA A 1 69 ? 12.599 21.021 5.414 0.50 12.96 66 ALA A N 1
ATOM 694 C CA A ALA A 1 69 ? 13.150 20.589 6.692 0.50 13.31 66 ALA A CA 1
ATOM 695 C CA B ALA A 1 69 ? 13.229 20.748 6.699 0.50 12.39 66 ALA A CA 1
ATOM 696 C C A ALA A 1 69 ? 13.532 21.840 7.481 0.50 14.30 66 ALA A C 1
ATOM 697 C C B ALA A 1 69 ? 13.749 22.031 7.353 0.50 12.99 66 ALA A C 1
ATOM 698 O O A ALA A 1 69 ? 13.622 21.788 8.707 0.50 15.61 66 ALA A O 1
ATOM 699 O O B ALA A 1 69 ? 14.048 22.036 8.546 0.50 12.52 66 ALA A O 1
ATOM 702 N N A GLU A 1 70 ? 13.767 22.954 6.777 0.50 14.92 67 GLU A N 1
ATOM 703 N N B GLU A 1 70 ? 13.877 23.109 6.572 0.50 14.00 67 GLU A N 1
ATOM 704 C CA A GLU A 1 70 ? 14.163 24.192 7.431 0.50 15.83 67 GLU A CA 1
ATOM 705 C CA B GLU A 1 70 ? 14.348 24.375 7.115 0.50 15.75 67 GLU A CA 1
ATOM 706 C C A GLU A 1 70 ? 13.011 24.749 8.271 0.50 18.06 67 GLU A C 1
ATOM 707 C C B GLU A 1 70 ? 13.212 25.122 7.805 0.50 17.67 67 GLU A C 1
ATOM 708 O O A GLU A 1 70 ? 13.264 25.388 9.289 0.50 20.96 67 GLU A O 1
ATOM 709 O O B GLU A 1 70 ? 13.463 25.985 8.643 0.50 18.46 67 GLU A O 1
ATOM 720 N N A ASP A 1 71 ? 11.754 24.496 7.865 0.50 19.44 68 ASP A N 1
ATOM 721 N N B ASP A 1 71 ? 11.967 24.778 7.454 0.50 18.20 68 ASP A N 1
ATOM 722 C CA A ASP A 1 71 ? 10.619 25.102 8.557 0.50 21.82 68 ASP A CA 1
ATOM 723 C CA B ASP A 1 71 ? 10.814 25.526 7.933 0.50 18.81 68 ASP A CA 1
ATOM 724 C C A ASP A 1 71 ? 9.468 24.106 8.748 0.50 22.54 68 ASP A C 1
ATOM 725 C C B ASP A 1 71 ? 9.792 24.631 8.629 0.50 18.44 68 ASP A C 1
ATOM 726 O O A ASP A 1 71 ? 9.387 23.466 9.795 0.50 23.38 68 ASP A O 1
ATOM 727 O O B ASP A 1 71 ? 10.033 24.121 9.720 0.50 17.14 68 ASP A O 1
ATOM 736 N N A GLU A 1 72 ? 8.578 23.968 7.748 0.50 21.20 69 GLU A N 1
ATOM 737 N N B GLU A 1 72 ? 8.632 24.469 7.985 0.50 18.50 69 GLU A N 1
ATOM 738 C CA A GLU A 1 72 ? 7.330 23.239 7.969 0.50 20.11 69 GLU A CA 1
ATOM 739 C CA B GLU A 1 72 ? 7.497 23.805 8.607 0.50 17.49 69 GLU A CA 1
ATOM 740 C C A GLU A 1 72 ? 7.565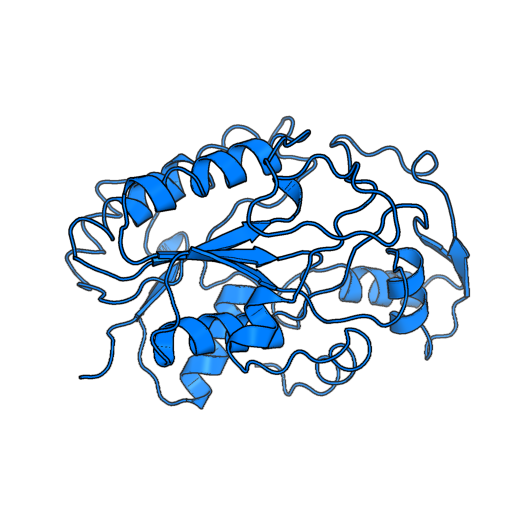 21.744 8.195 0.50 19.06 69 GLU A C 1
ATOM 741 C C B GLU A 1 72 ? 7.784 22.326 8.841 0.50 15.38 69 GLU A C 1
ATOM 742 O O A GLU A 1 72 ? 6.766 21.096 8.871 0.50 19.60 69 GLU A O 1
ATOM 743 O O B GLU A 1 72 ? 7.132 21.705 9.678 0.50 16.67 69 GLU A O 1
ATOM 754 N N A GLY A 1 73 ? 8.644 21.189 7.640 0.50 17.20 70 GLY A N 1
ATOM 755 N N B GLY A 1 73 ? 8.766 21.776 8.118 0.50 13.99 70 GLY A N 1
ATOM 756 C CA A GLY A 1 73 ? 8.919 19.770 7.818 0.50 16.74 70 GLY A CA 1
ATOM 757 C CA B GLY A 1 73 ? 9.093 20.362 8.226 0.50 13.18 70 GLY A CA 1
ATOM 758 C C A GLY A 1 73 ? 9.995 19.512 8.868 0.50 16.01 70 GLY A C 1
ATOM 759 C C B GLY A 1 73 ? 10.292 20.086 9.130 0.50 11.96 70 GLY A C 1
ATOM 760 O O A GLY A 1 73 ? 10.491 18.394 8.979 0.50 15.30 70 GLY A O 1
ATOM 761 O O B GLY A 1 73 ? 10.756 18.950 9.208 0.50 11.52 70 GLY A O 1
ATOM 762 N N A LYS A 1 74 ? 10.302 20.534 9.673 0.50 15.92 71 LYS A N 1
ATOM 763 N N B LYS A 1 74 ? 10.771 21.116 9.837 0.50 11.40 71 LYS A N 1
ATOM 764 C CA A LYS A 1 74 ? 11.409 20.470 10.619 0.50 15.39 71 LYS A CA 1
ATOM 765 C CA B LYS A 1 74 ? 11.966 20.978 10.658 0.50 11.60 71 LYS A CA 1
ATOM 766 C C A LYS A 1 74 ? 11.164 19.406 11.690 0.50 14.49 71 LYS A C 1
ATOM 767 C C B LYS A 1 74 ? 11.802 19.886 11.716 0.50 11.37 71 LYS A C 1
ATOM 768 O O A LYS A 1 74 ? 12.072 18.639 12.014 0.50 12.44 71 LYS A O 1
ATOM 769 O O B LYS A 1 74 ? 12.735 19.121 11.957 0.50 11.31 71 LYS A O 1
ATOM 780 N N A GLU A 1 75 ? 9.947 19.362 12.241 0.50 14.60 72 GLU A N 1
ATOM 781 N N B GLU A 1 75 ? 10.633 19.816 12.362 0.50 11.18 72 GLU A N 1
ATOM 782 C CA A GLU A 1 75 ? 9.631 18.402 13.289 0.50 14.41 72 GLU A CA 1
ATOM 783 C CA B GLU A 1 75 ? 10.437 18.867 13.450 0.50 10.67 72 GLU A CA 1
ATOM 784 C C A GLU A 1 75 ? 9.690 16.983 12.733 0.50 13.82 72 GLU A C 1
ATOM 785 C C B GLU A 1 75 ? 10.279 17.442 12.926 0.50 11.26 72 GLU A C 1
ATOM 786 O O A GLU A 1 75 ? 10.217 16.087 13.389 0.50 13.34 72 GLU A O 1
ATOM 787 O O B GLU A 1 75 ? 10.779 16.506 13.540 0.50 11.49 72 GLU A O 1
ATOM 798 N N A LEU A 1 76 ? 9.172 16.779 11.518 0.50 13.84 73 LEU A N 1
ATOM 799 N N B LEU A 1 76 ? 9.574 17.268 11.806 0.50 11.56 73 LEU A N 1
ATOM 800 C CA A LEU A 1 76 ? 9.210 15.441 10.955 0.50 13.43 73 LEU A CA 1
ATOM 801 C CA B LEU A 1 76 ? 9.329 15.930 11.280 0.50 11.81 73 LEU A CA 1
ATOM 802 C C A LEU A 1 76 ? 10.627 15.120 10.472 0.50 12.09 73 LEU A C 1
ATOM 803 C C B LEU A 1 76 ? 10.642 15.322 10.779 0.50 11.58 73 LEU A C 1
ATOM 804 O O A LEU A 1 76 ? 11.024 13.956 10.528 0.50 11.03 73 LEU A O 1
ATOM 805 O O B LEU A 1 76 ? 10.925 14.147 11.012 0.50 11.14 73 LEU A O 1
ATOM 814 N N . ASP A 1 77 ? 11.408 16.134 10.048 1.00 11.64 74 ASP A N 1
ATOM 815 C CA . ASP A 1 77 ? 12.771 15.827 9.620 1.00 10.72 74 ASP A CA 1
ATOM 816 C C . ASP A 1 77 ? 13.564 15.259 10.801 1.00 10.17 74 ASP A C 1
ATOM 817 O O . ASP A 1 77 ? 14.267 14.260 10.681 1.00 9.53 74 ASP A O 1
ATOM 822 N N . PHE A 1 78 ? 13.423 15.909 11.956 1.00 10.35 75 PHE A N 1
ATOM 823 C CA . PHE A 1 78 ? 14.115 15.484 13.162 1.00 10.16 75 PHE A CA 1
ATOM 824 C C . PHE A 1 78 ? 13.592 14.127 13.634 1.00 10.18 75 PHE A C 1
ATOM 825 O O . PHE A 1 78 ? 14.371 13.226 13.956 1.00 9.81 75 PHE A O 1
ATOM 833 N N . ALA A 1 79 ? 12.269 13.965 13.649 1.00 11.03 76 ALA A N 1
ATOM 834 C CA . ALA A 1 79 ? 11.684 12.731 14.147 1.00 11.53 76 ALA A CA 1
ATOM 835 C C . ALA A 1 79 ? 12.123 11.525 13.319 1.00 10.78 76 ALA A C 1
ATOM 836 O O . ALA A 1 79 ? 12.436 10.478 13.870 1.00 11.02 76 ALA A O 1
ATOM 838 N N A ILE A 1 80 ? 12.157 11.675 11.994 0.50 10.39 77 ILE A N 1
ATOM 839 N N B ILE A 1 80 ? 12.123 11.675 11.993 0.50 10.16 77 ILE A N 1
ATOM 840 C CA A ILE A 1 80 ? 12.484 10.543 11.141 0.50 10.39 77 ILE A CA 1
ATOM 841 C CA B ILE A 1 80 ? 12.486 10.564 11.129 0.50 10.08 77 ILE A CA 1
ATOM 842 C C A ILE A 1 80 ? 13.993 10.296 11.104 0.50 9.57 77 ILE A C 1
ATOM 843 C C B ILE A 1 80 ? 13.992 10.311 11.180 0.50 9.36 77 ILE A C 1
ATOM 844 O O A ILE A 1 80 ? 14.430 9.151 11.205 0.50 9.55 77 ILE A O 1
ATOM 845 O O B ILE A 1 80 ? 14.420 9.186 11.431 0.50 9.85 77 ILE A O 1
ATOM 854 N N . ASN A 1 81 ? 14.790 11.356 10.934 1.00 8.68 78 ASN A N 1
ATOM 855 C CA . ASN A 1 81 ? 16.232 11.170 10.779 1.00 8.40 78 ASN A CA 1
ATOM 856 C C . ASN A 1 81 ? 16.961 10.926 12.097 1.00 8.65 78 ASN A C 1
ATOM 857 O O . ASN A 1 81 ? 17.975 10.231 12.102 1.00 10.30 78 ASN A O 1
ATOM 862 N N . VAL A 1 82 ? 16.516 11.558 13.183 1.00 8.19 79 VAL A N 1
ATOM 863 C CA . VAL A 1 82 ? 17.155 11.366 14.473 1.00 8.49 79 VAL A CA 1
ATOM 864 C C . VAL A 1 82 ? 16.431 10.268 15.250 1.00 9.23 79 VAL A C 1
ATOM 865 O O . VAL A 1 82 ? 17.002 9.210 15.497 1.00 9.14 79 VAL A O 1
ATOM 869 N N . THR A 1 83 ? 15.173 10.496 15.630 1.00 9.62 80 THR A N 1
ATOM 870 C CA . THR A 1 83 ? 14.488 9.531 16.482 1.00 10.54 80 THR A CA 1
ATOM 871 C C . THR A 1 83 ? 14.353 8.172 15.795 1.00 10.60 80 THR A C 1
ATOM 872 O O . THR A 1 83 ? 14.581 7.135 16.416 1.00 11.30 80 THR A O 1
ATOM 876 N N . GLY A 1 84 ? 13.959 8.175 14.521 1.00 10.12 81 GLY A N 1
ATOM 877 C CA . GLY A 1 84 ? 13.797 6.931 13.786 1.00 10.28 81 GLY A CA 1
ATOM 878 C C . GLY A 1 84 ? 15.103 6.149 13.698 1.00 9.72 81 GLY A C 1
ATOM 879 O O . GLY A 1 84 ? 15.119 4.940 13.912 1.00 10.39 81 GLY A O 1
ATOM 880 N N . THR A 1 85 ? 16.194 6.852 13.396 1.00 9.28 82 THR A N 1
ATOM 881 C CA . THR A 1 85 ? 17.489 6.198 13.329 1.00 9.15 82 THR A CA 1
ATOM 882 C C . THR A 1 85 ? 17.891 5.669 14.708 1.00 9.59 82 THR A C 1
ATOM 883 O O . THR A 1 85 ? 18.389 4.548 14.817 1.00 10.48 82 THR A O 1
ATOM 887 N N . LYS A 1 86 ? 17.676 6.475 15.757 1.00 9.75 83 LYS A N 1
ATOM 888 C CA . LYS A 1 86 ? 17.973 6.057 17.123 1.00 10.85 83 LYS A CA 1
ATOM 889 C C . LYS A 1 86 ? 17.261 4.745 17.444 1.00 11.07 83 LYS A C 1
ATOM 890 O O . LYS A 1 86 ? 17.868 3.811 17.962 1.00 11.69 83 LYS A O 1
ATOM 896 N N . ASN A 1 87 ? 15.970 4.669 17.125 1.00 11.36 84 ASN A N 1
ATOM 897 C CA . ASN A 1 87 ? 15.193 3.491 17.466 1.00 11.95 84 ASN A CA 1
ATOM 898 C C . ASN A 1 87 ? 15.678 2.265 16.697 1.00 11.87 84 ASN A C 1
ATOM 899 O O . ASN A 1 87 ? 15.796 1.184 17.275 1.00 12.49 84 ASN A O 1
ATOM 904 N N . VAL A 1 88 ? 15.938 2.415 15.395 1.00 10.94 85 VAL A N 1
ATOM 905 C CA . VAL A 1 88 ? 16.401 1.298 14.585 1.00 10.72 85 VAL A CA 1
ATOM 906 C C . VAL A 1 88 ? 17.802 0.869 15.025 1.00 10.32 85 VAL A C 1
ATOM 907 O O . VAL A 1 88 ? 18.091 -0.327 15.067 1.00 10.52 85 VAL A O 1
ATOM 911 N N . ALA A 1 89 ? 18.673 1.836 15.340 1.00 10.14 86 ALA A N 1
ATOM 912 C CA . ALA A 1 89 ? 20.018 1.512 15.793 1.00 10.14 86 ALA A CA 1
ATOM 913 C C . ALA A 1 89 ? 19.973 0.752 17.117 1.00 10.58 86 ALA A C 1
ATOM 914 O O . ALA A 1 89 ? 20.680 -0.238 17.279 1.00 11.43 86 ALA A O 1
ATOM 916 N N . LYS A 1 90 ? 19.159 1.220 18.068 1.00 11.18 87 LYS A N 1
ATOM 917 C CA . LYS A 1 90 ? 19.089 0.564 19.369 1.00 12.40 87 LYS A CA 1
ATOM 918 C C . LYS A 1 90 ? 18.523 -0.850 19.249 1.00 12.90 87 LYS A C 1
ATOM 919 O O . LYS A 1 90 ? 18.986 -1.751 19.945 1.00 13.11 87 LYS A O 1
ATOM 925 N N A ALA A 1 91 ? 17.503 -1.032 18.401 0.50 11.79 88 ALA A N 1
ATOM 926 N N B ALA A 1 91 ? 17.549 -1.040 18.352 0.50 12.43 88 ALA A N 1
ATOM 927 C CA A ALA A 1 91 ? 16.906 -2.347 18.219 0.50 11.67 88 ALA A CA 1
ATOM 928 C CA B ALA A 1 91 ? 16.969 -2.356 18.129 0.50 12.46 88 ALA A CA 1
ATOM 929 C C A ALA A 1 91 ? 17.892 -3.271 17.506 0.50 10.73 88 ALA A C 1
ATOM 930 C C B ALA A 1 91 ? 18.002 -3.282 17.488 0.50 12.00 88 ALA A C 1
ATOM 931 O O A ALA A 1 91 ? 17.881 -4.483 17.722 0.50 11.07 88 ALA A O 1
ATOM 932 O O B ALA A 1 91 ? 18.219 -4.399 17.958 0.50 11.64 88 ALA A O 1
ATOM 935 N N A SER A 1 92 ? 18.730 -2.692 16.639 0.50 9.73 89 SER A N 1
ATOM 936 N N B SER A 1 92 ? 18.641 -2.807 16.412 0.50 11.81 89 SER A N 1
ATOM 937 C CA A SER A 1 92 ? 19.754 -3.461 15.949 0.50 9.17 89 SER A CA 1
ATOM 938 C CA B SER A 1 92 ? 19.639 -3.597 15.707 0.50 11.87 89 SER A CA 1
ATOM 939 C C A SER A 1 92 ? 20.804 -3.909 16.962 0.50 9.34 89 SER A C 1
ATOM 940 C C B SER A 1 92 ? 20.674 -4.149 16.686 0.50 12.73 89 SER A C 1
ATOM 941 O O A SER A 1 92 ? 21.251 -5.053 16.943 0.50 9.31 89 SER A O 1
ATOM 942 O O B SER A 1 92 ? 20.993 -5.336 16.640 0.50 13.38 89 SER A O 1
ATOM 947 N N A GLU A 1 93 ? 21.181 -2.981 17.844 0.50 9.79 90 GLU A N 1
ATOM 948 N N B GLU A 1 93 ? 21.188 -3.289 17.576 0.50 13.37 90 GLU A N 1
ATOM 949 C CA A GLU A 1 93 ? 22.160 -3.238 18.888 0.50 10.47 90 GLU A CA 1
ATOM 950 C CA B GLU A 1 93 ? 22.203 -3.706 18.536 0.50 14.44 90 GLU A CA 1
ATOM 951 C C A GLU A 1 93 ? 21.694 -4.381 19.786 0.50 11.32 90 GLU A C 1
ATOM 952 C C B GLU A 1 93 ? 21.605 -4.720 19.513 0.50 15.03 90 GLU A C 1
ATOM 953 O O A GLU A 1 93 ? 22.465 -5.285 20.111 0.50 11.54 90 GLU A O 1
ATOM 954 O O B GLU A 1 93 ? 22.182 -5.783 19.737 0.50 14.70 90 GLU A O 1
ATOM 965 N N A LYS A 1 94 ? 20.419 -4.336 20.181 0.50 12.53 91 LYS A N 1
ATOM 966 N N B LYS A 1 94 ? 20.448 -4.381 20.095 0.50 15.14 91 LYS A N 1
ATOM 967 C CA A LYS A 1 94 ? 19.872 -5.331 21.088 0.50 13.90 91 LYS A CA 1
ATOM 968 C CA B LYS A 1 94 ? 19.766 -5.268 21.028 0.50 15.68 91 LYS A CA 1
ATOM 969 C C A LYS A 1 94 ? 19.856 -6.711 20.430 0.50 14.84 91 LYS A C 1
ATOM 970 C C B LYS A 1 94 ? 19.700 -6.684 20.460 0.50 15.88 91 LYS A C 1
ATOM 971 O O A LYS A 1 94 ? 20.195 -7.701 21.076 0.50 15.30 91 LYS A O 1
ATOM 972 O O B LYS A 1 94 ? 19.825 -7.659 21.197 0.50 16.61 91 LYS A O 1
ATOM 983 N N . HIS A 1 95 ? 19.480 -6.773 19.144 1.00 15.57 92 HIS A N 1
ATOM 984 C CA . HIS A 1 95 ? 19.333 -8.042 18.446 1.00 16.92 92 HIS A CA 1
ATOM 985 C C . HIS A 1 95 ? 20.622 -8.534 17.778 1.00 18.14 92 HIS A C 1
ATOM 986 O O . HIS A 1 95 ? 20.597 -9.567 17.114 1.00 20.70 92 HIS A O 1
ATOM 993 N N . GLY A 1 96 ? 21.742 -7.830 17.978 1.00 18.18 93 GLY A N 1
ATOM 994 C CA . GLY A 1 96 ? 23.025 -8.221 17.409 1.00 19.19 93 GLY A CA 1
ATOM 995 C C . GLY A 1 96 ? 23.067 -8.138 15.881 1.00 18.81 93 GLY A C 1
ATOM 996 O O . GLY A 1 96 ? 23.925 -8.764 15.261 1.00 21.58 93 GLY A O 1
ATOM 997 N N . ALA A 1 97 ? 22.177 -7.333 15.279 1.00 16.41 94 ALA A N 1
ATOM 998 C CA . ALA A 1 97 ? 22.086 -7.226 13.827 1.00 15.06 94 ALA A CA 1
ATOM 999 C C . ALA A 1 97 ? 23.137 -6.275 13.264 1.00 14.78 94 ALA A C 1
ATOM 1000 O O . ALA A 1 97 ? 23.524 -5.311 13.920 1.00 17.29 94 ALA A O 1
ATOM 1002 N N . THR A 1 98 ? 23.559 -6.551 12.024 1.00 12.62 95 THR A N 1
ATOM 1003 C CA . THR A 1 98 ? 24.367 -5.632 11.238 1.00 11.50 95 THR A CA 1
ATOM 1004 C C . THR A 1 98 ? 23.436 -4.563 10.669 1.00 10.74 95 THR A C 1
ATOM 1005 O O . THR A 1 98 ? 22.376 -4.897 10.144 1.00 11.90 95 THR A O 1
ATOM 1009 N N . LEU A 1 99 ? 23.818 -3.285 10.802 1.00 10.43 96 LEU A N 1
ATOM 1010 C CA . LEU A 1 99 ? 22.990 -2.188 10.328 1.00 9.65 96 LEU A CA 1
ATOM 1011 C C . LEU A 1 99 ? 23.695 -1.418 9.223 1.00 8.68 96 LEU A C 1
ATOM 1012 O O . LEU A 1 99 ? 24.808 -0.942 9.407 1.00 9.33 96 LEU A O 1
ATOM 1017 N N . VAL A 1 100 ? 22.987 -1.285 8.104 1.00 8.33 97 VAL A N 1
ATOM 1018 C CA . VAL A 1 100 ? 23.386 -0.446 6.989 1.00 8.05 97 VAL A CA 1
ATOM 1019 C C . VAL A 1 100 ? 22.533 0.816 7.022 1.00 7.86 97 VAL A C 1
ATOM 1020 O O . VAL A 1 100 ? 21.314 0.731 6.961 1.00 8.80 97 VAL A O 1
ATOM 1024 N N . TYR A 1 101 ? 23.185 1.975 7.118 1.00 7.67 98 TYR A N 1
ATOM 1025 C CA . TYR A 1 101 ? 22.496 3.252 7.137 1.00 7.69 98 TYR A CA 1
ATOM 1026 C C . TYR A 1 101 ? 22.925 4.062 5.925 1.00 7.33 98 TYR A C 1
ATOM 1027 O O . TYR A 1 101 ? 24.109 4.234 5.684 1.00 8.37 98 TYR A O 1
ATOM 1036 N N . ILE A 1 102 ? 21.948 4.565 5.179 1.00 7.84 99 ILE A N 1
ATOM 1037 C CA . ILE A 1 102 ? 22.214 5.395 4.018 1.00 8.15 99 ILE A CA 1
ATOM 1038 C C . ILE A 1 102 ? 22.179 6.851 4.452 1.00 7.93 99 ILE A C 1
ATOM 1039 O O . ILE A 1 102 ? 21.182 7.297 5.009 1.00 11.09 99 ILE A O 1
ATOM 1044 N N . SER A 1 103 ? 23.258 7.575 4.161 1.00 7.26 100 SER A N 1
ATOM 1045 C CA . SER A 1 103 ? 23.377 8.965 4.542 1.00 7.05 100 SER A CA 1
ATOM 1046 C C . SER A 1 103 ? 23.672 9.818 3.305 1.00 7.12 100 SER A C 1
ATOM 1047 O O . SER A 1 103 ? 23.372 9.402 2.179 1.00 7.51 100 SER A O 1
ATOM 1050 N N . THR A 1 104 ? 24.226 11.013 3.525 1.00 7.39 101 THR A N 1
ATOM 1051 C CA . THR A 1 104 ? 24.185 12.058 2.512 1.00 7.44 101 THR A CA 1
ATOM 1052 C C . THR A 1 104 ? 25.443 12.913 2.506 1.00 7.68 101 THR A C 1
ATOM 1053 O O . THR A 1 104 ? 26.063 13.141 3.543 1.00 8.15 101 THR A O 1
ATOM 1057 N N . ASP A 1 105 ? 25.729 13.448 1.317 1.00 8.87 102 ASP A N 1
ATOM 1058 C CA . ASP A 1 105 ? 26.730 14.486 1.128 1.00 9.63 102 ASP A CA 1
ATOM 1059 C C . ASP A 1 105 ? 26.397 15.744 1.936 1.00 9.18 102 ASP A C 1
ATOM 1060 O O . ASP A 1 105 ? 27.288 16.548 2.205 1.00 9.78 102 ASP A O 1
ATOM 1065 N N . TYR A 1 106 ? 25.123 15.923 2.309 1.00 8.68 103 TYR A N 1
ATOM 1066 C CA . TYR A 1 106 ? 24.708 17.109 3.051 1.00 8.75 103 TYR A CA 1
ATOM 1067 C C . TYR A 1 106 ? 25.265 17.151 4.473 1.00 8.91 103 TYR A C 1
ATOM 1068 O O . TYR A 1 106 ? 25.096 18.162 5.145 1.00 9.49 103 TYR A O 1
ATOM 1077 N N . VAL A 1 107 ? 25.958 16.107 4.938 1.00 8.78 104 VAL A N 1
ATOM 1078 C CA . VAL A 1 107 ? 26.608 16.243 6.235 1.00 8.71 104 VAL A CA 1
ATOM 1079 C C . VAL A 1 107 ? 27.814 17.180 6.135 1.00 9.00 104 VAL A C 1
ATOM 1080 O O . VAL A 1 107 ? 28.299 17.631 7.170 1.00 9.87 104 VAL A O 1
ATOM 1084 N N . PHE A 1 108 ? 28.321 17.424 4.917 1.00 8.93 105 PHE A N 1
ATOM 1085 C CA . PHE A 1 108 ? 29.473 18.301 4.726 1.00 9.18 105 PHE A CA 1
ATOM 1086 C C . PHE A 1 108 ? 29.012 19.722 4.395 1.00 9.54 105 PHE A C 1
ATOM 1087 O O . PHE A 1 108 ? 27.869 19.942 3.985 1.00 10.92 105 PHE A O 1
ATOM 1095 N N . ASP A 1 109 ? 29.940 20.682 4.521 1.00 9.06 106 ASP A N 1
ATOM 1096 C CA . ASP A 1 109 ? 29.602 22.086 4.320 1.00 9.95 106 ASP A CA 1
ATOM 1097 C C . ASP A 1 109 ? 29.655 22.513 2.852 1.00 9.45 106 ASP A C 1
ATOM 1098 O O . ASP A 1 109 ? 29.338 23.655 2.551 1.00 10.30 106 ASP A O 1
ATOM 1103 N N . GLY A 1 110 ? 30.081 21.621 1.956 1.00 8.99 107 GLY A N 1
ATOM 1104 C CA . GLY A 1 110 ? 30.125 21.911 0.530 1.00 9.15 107 GLY A CA 1
ATOM 1105 C C . GLY A 1 110 ? 31.271 22.817 0.078 1.00 8.87 107 GLY A C 1
ATOM 1106 O O . GLY A 1 110 ? 31.315 23.187 -1.094 1.00 10.25 107 GLY A O 1
ATOM 1107 N N A LYS A 1 111 ? 32.211 23.153 0.972 0.50 9.29 108 LYS A N 1
ATOM 1108 N N B LYS A 1 111 ? 32.207 23.135 0.980 0.50 9.23 108 LYS A N 1
ATOM 1109 C CA A LYS A 1 111 ? 33.249 24.117 0.625 0.50 10.49 108 LYS A CA 1
ATOM 1110 C CA B LYS A 1 111 ? 33.248 24.100 0.657 0.50 10.39 108 LYS A CA 1
ATOM 1111 C C A LYS A 1 111 ? 34.492 23.459 0.028 0.50 10.54 108 LYS A C 1
ATOM 1112 C C B LYS A 1 111 ? 34.547 23.422 0.224 0.50 10.73 108 LYS A C 1
ATOM 1113 O O A LYS A 1 111 ? 35.445 24.160 -0.307 0.50 10.17 108 LYS A O 1
ATOM 1114 O O B LYS A 1 111 ? 35.586 24.074 0.191 0.50 12.49 108 LYS A O 1
ATOM 1125 N N . LYS A 1 112 ? 34.485 22.132 -0.121 1.00 11.47 109 LYS A N 1
ATOM 1126 C CA . LYS A 1 112 ? 35.630 21.438 -0.686 1.00 11.33 109 LYS A CA 1
ATOM 1127 C C . LYS A 1 112 ? 35.971 22.066 -2.038 1.00 10.98 109 LYS A C 1
ATOM 1128 O O . LYS A 1 112 ? 35.077 22.237 -2.869 1.00 11.17 109 LYS A O 1
ATOM 1134 N N . PRO A 1 113 ? 37.240 22.420 -2.340 1.00 11.30 110 PRO A N 1
ATOM 1135 C CA . PRO A 1 113 ? 37.548 22.977 -3.655 1.00 11.49 110 PRO A CA 1
ATOM 1136 C C . PRO A 1 113 ? 37.128 22.059 -4.802 1.00 10.59 110 PRO A C 1
ATOM 1137 O O . PRO A 1 113 ? 37.258 20.841 -4.717 1.00 10.35 110 PRO A O 1
ATOM 1141 N N . VAL A 1 114 ? 36.649 22.669 -5.887 1.00 11.35 111 VAL A N 1
ATOM 1142 C CA . VAL A 1 114 ? 36.270 21.918 -7.073 1.00 11.56 111 VAL A CA 1
ATOM 1143 C C . VAL A 1 114 ? 37.523 21.234 -7.620 1.00 11.48 111 VAL A C 1
ATOM 1144 O O . VAL A 1 114 ? 38.576 21.854 -7.736 1.00 13.30 111 VAL A O 1
ATOM 1148 N N . GLY A 1 115 ? 37.383 19.942 -7.929 1.00 12.01 112 GLY A N 1
ATOM 1149 C CA . GLY A 1 115 ? 38.499 19.102 -8.322 1.00 12.75 112 GLY A CA 1
ATOM 1150 C C . GLY A 1 115 ? 38.965 18.214 -7.168 1.00 12.97 112 GLY A C 1
ATOM 1151 O O . GLY A 1 115 ? 39.696 17.252 -7.387 1.00 16.70 112 GLY A O 1
ATOM 1152 N N . GLN A 1 116 ? 38.567 18.572 -5.937 1.00 10.85 113 GLN A N 1
ATOM 1153 C CA . GLN A 1 116 ? 38.838 17.775 -4.746 1.00 10.56 113 GLN A CA 1
ATOM 1154 C C . GLN A 1 116 ? 37.548 17.089 -4.301 1.00 9.45 113 GLN A C 1
ATOM 1155 O O . GLN A 1 116 ? 36.463 17.412 -4.782 1.00 9.60 113 GLN A O 1
ATOM 1161 N N . GLU A 1 117 ? 37.683 16.155 -3.357 1.00 9.10 114 GLU A N 1
ATOM 1162 C CA . GLU A 1 117 ? 36.613 15.227 -3.038 1.00 9.45 114 GLU A CA 1
ATOM 1163 C C . GLU A 1 117 ? 36.532 14.989 -1.538 1.00 8.88 114 GLU A C 1
ATOM 1164 O O . GLU A 1 117 ? 37.554 14.906 -0.864 1.00 11.26 114 GLU A O 1
ATOM 1170 N N . TRP A 1 118 ? 35.310 14.815 -1.034 1.00 7.53 115 TRP A N 1
ATOM 1171 C CA . TRP A 1 118 ? 35.096 14.489 0.366 1.00 7.48 115 TRP A CA 1
ATOM 1172 C C . TRP A 1 118 ? 35.497 13.052 0.662 1.00 7.55 115 TRP A C 1
ATOM 1173 O O . TRP A 1 118 ? 35.000 12.122 0.026 1.00 7.76 115 TRP A O 1
ATOM 1184 N N A GLU A 1 119 ? 36.345 12.887 1.674 0.60 7.33 116 GLU A N 1
ATOM 1185 N N B GLU A 1 119 ? 36.395 12.892 1.646 0.40 7.96 116 GLU A N 1
ATOM 1186 C CA A GLU A 1 119 ? 36.764 11.565 2.097 0.60 7.36 116 GLU A CA 1
ATOM 1187 C CA B GLU A 1 119 ? 36.852 11.596 2.135 0.40 8.48 116 GLU A CA 1
ATOM 1188 C C A GLU A 1 119 ? 35.971 11.176 3.345 0.60 6.77 116 GLU A C 1
ATOM 1189 C C B GLU A 1 119 ? 35.970 11.178 3.317 0.40 7.46 116 GLU A C 1
ATOM 1190 O O A GLU A 1 119 ? 35.412 12.023 4.044 0.60 7.12 116 GLU A O 1
ATOM 1191 O O B GLU A 1 119 ? 35.350 12.027 3.957 0.40 7.82 116 GLU A O 1
ATOM 1202 N N . VAL A 1 120 ? 35.946 9.873 3.633 1.00 7.07 117 VAL A N 1
ATOM 1203 C CA . VAL A 1 120 ? 35.060 9.358 4.668 1.00 7.28 117 VAL A CA 1
ATOM 1204 C C . VAL A 1 120 ? 35.372 9.927 6.048 1.00 7.51 117 VAL A C 1
ATOM 1205 O O . VAL A 1 120 ? 34.462 10.000 6.876 1.00 9.54 117 VAL A O 1
ATOM 1209 N N . ASP A 1 121 ? 36.629 10.334 6.268 1.00 7.22 118 ASP A N 1
ATOM 1210 C CA . ASP A 1 121 ? 37.076 10.855 7.558 1.00 7.90 118 ASP A CA 1
ATOM 1211 C C . ASP A 1 121 ? 37.126 12.384 7.592 1.00 8.43 118 ASP A C 1
ATOM 1212 O O . ASP A 1 121 ? 37.655 12.947 8.548 1.00 9.22 118 ASP A O 1
ATOM 1217 N N . ASP A 1 122 ? 36.577 13.062 6.578 1.00 8.15 119 ASP A N 1
ATOM 1218 C CA . ASP A 1 122 ? 36.477 14.515 6.627 1.00 8.51 119 ASP A CA 1
ATOM 1219 C C . ASP A 1 122 ? 35.432 14.885 7.677 1.00 9.18 119 ASP A C 1
ATOM 1220 O O . ASP A 1 122 ? 34.489 14.148 7.911 1.00 10.82 119 ASP A O 1
ATOM 1225 N N . ARG A 1 123 ? 35.572 16.063 8.284 1.00 11.24 120 ARG A N 1
ATOM 1226 C CA . ARG A 1 123 ? 34.720 16.427 9.408 1.00 12.79 120 ARG A CA 1
ATOM 1227 C C . ARG A 1 123 ? 33.388 16.985 8.921 1.00 11.62 120 ARG A C 1
ATOM 1228 O O . ARG A 1 123 ? 33.345 17.992 8.212 1.00 12.05 120 ARG A O 1
ATOM 1236 N N . PRO A 1 124 ? 32.252 16.355 9.275 1.00 11.26 121 PRO A N 1
ATOM 1237 C CA . PRO A 1 124 ? 30.959 16.920 8.914 1.00 10.93 121 PRO A CA 1
ATOM 1238 C C . PRO A 1 124 ? 30.768 18.303 9.534 1.00 11.35 121 PRO A C 1
ATOM 1239 O O . PRO A 1 124 ? 31.270 18.596 10.619 1.00 13.87 121 PRO A O 1
ATOM 1243 N N . ASP A 1 125 ? 30.080 19.172 8.798 1.00 10.30 122 ASP A N 1
ATOM 1244 C CA . ASP A 1 125 ? 29.766 20.516 9.263 1.00 10.69 122 ASP A CA 1
ATOM 1245 C C . ASP A 1 125 ? 28.548 20.975 8.477 1.00 9.92 122 ASP A C 1
ATOM 1246 O O . ASP A 1 125 ? 28.626 21.880 7.641 1.00 10.53 122 ASP A O 1
ATOM 1251 N N . PRO A 1 126 ? 27.384 20.330 8.691 1.00 10.15 123 PRO A N 1
ATOM 1252 C CA . PRO A 1 126 ? 26.219 20.595 7.859 1.00 10.36 123 PRO A CA 1
ATOM 1253 C C . PRO A 1 126 ? 25.694 22.009 8.035 1.00 10.83 123 PRO A C 1
ATOM 1254 O O . PRO A 1 126 ? 25.674 22.535 9.140 1.00 12.92 123 PRO A O 1
ATOM 1258 N N . GLN A 1 127 ? 25.263 22.597 6.919 1.00 10.86 124 GLN A N 1
ATOM 1259 C CA . GLN A 1 127 ? 24.740 23.955 6.898 1.00 11.36 124 GLN A CA 1
ATOM 1260 C C . GLN A 1 127 ? 23.225 23.964 6.698 1.00 10.56 124 GLN A C 1
ATOM 1261 O O . GLN A 1 127 ? 22.642 25.025 6.536 1.00 12.25 124 GLN A O 1
ATOM 1267 N N . THR A 1 128 ? 22.604 22.782 6.695 1.00 10.03 125 THR A N 1
ATOM 1268 C CA . THR A 1 128 ? 21.171 22.633 6.540 1.00 9.95 125 THR A CA 1
ATOM 1269 C C . THR A 1 128 ? 20.620 21.756 7.659 1.00 9.82 125 THR A C 1
ATOM 1270 O O . THR A 1 128 ? 21.350 20.961 8.256 1.00 10.05 125 THR A O 1
ATOM 1274 N N A GLU A 1 129 ? 19.310 21.867 7.891 0.50 10.04 126 GLU A N 1
ATOM 1275 N N B GLU A 1 129 ? 19.317 21.889 7.919 0.50 9.68 126 GLU A N 1
ATOM 1276 C CA A GLU A 1 129 ? 18.634 21.068 8.900 0.50 10.69 126 GLU A CA 1
ATOM 1277 C CA B GLU A 1 129 ? 18.647 21.040 8.891 0.50 10.16 126 GLU A CA 1
ATOM 1278 C C A GLU A 1 129 ? 18.653 19.589 8.501 0.50 9.85 126 GLU A C 1
ATOM 1279 C C B GLU A 1 129 ? 18.732 19.577 8.481 0.50 9.57 126 GLU A C 1
ATOM 1280 O O A GLU A 1 129 ? 18.815 18.724 9.358 0.50 10.27 126 GLU A O 1
ATOM 1281 O O B GLU A 1 129 ? 19.016 18.717 9.310 0.50 9.74 126 GLU A O 1
ATOM 1292 N N . TYR A 1 130 ? 18.461 19.305 7.205 1.00 9.48 127 TYR A N 1
ATOM 1293 C CA . TYR A 1 130 ? 18.553 17.948 6.690 1.00 9.43 127 TYR A CA 1
ATOM 1294 C C . TYR A 1 130 ? 19.929 17.360 7.019 1.00 8.74 127 TYR A C 1
ATOM 1295 O O . TYR A 1 130 ? 20.043 16.253 7.541 1.00 9.05 127 TYR A O 1
ATOM 1304 N N . GLY A 1 131 ? 20.992 18.098 6.697 1.00 8.66 128 GLY A N 1
ATOM 1305 C CA . GLY A 1 131 ? 22.332 17.613 6.978 1.00 8.73 128 GLY A CA 1
ATOM 1306 C C . GLY A 1 131 ? 22.581 17.433 8.475 1.00 8.47 128 GLY A C 1
ATOM 1307 O O . GLY A 1 131 ? 23.258 16.489 8.881 1.00 8.50 128 GLY A O 1
ATOM 1308 N N . ARG A 1 132 ? 22.058 18.355 9.288 1.00 8.82 129 ARG A N 1
ATOM 1309 C CA . ARG A 1 132 ? 22.251 18.285 10.731 1.00 9.29 129 ARG A CA 1
ATOM 1310 C C . ARG A 1 132 ? 21.642 16.997 11.284 1.00 8.89 129 ARG A C 1
ATOM 1311 O O . ARG A 1 132 ? 22.277 16.292 12.070 1.00 8.75 129 ARG A O 1
ATOM 1319 N N . THR A 1 133 ? 20.407 16.688 10.879 1.00 8.55 130 THR A N 1
ATOM 1320 C CA . THR A 1 133 ? 19.730 15.522 11.430 1.00 8.30 130 THR A CA 1
ATOM 1321 C C . THR A 1 133 ? 20.313 14.231 10.862 1.00 8.13 130 THR A C 1
ATOM 1322 O O . THR A 1 133 ? 20.408 13.241 11.583 1.00 8.10 130 THR A O 1
ATOM 1326 N N . LYS A 1 134 ? 20.727 14.227 9.589 1.00 8.09 131 LYS A N 1
ATOM 1327 C CA . LYS A 1 134 ? 21.369 13.037 9.040 1.00 7.78 131 LYS A CA 1
ATOM 1328 C C . LYS A 1 134 ? 22.691 12.770 9.761 1.00 7.82 131 LYS A C 1
ATOM 1329 O O . LYS A 1 134 ? 23.023 11.616 10.025 1.00 7.78 131 LYS A O 1
ATOM 1335 N N . ARG A 1 135 ? 23.458 13.819 10.073 1.00 7.97 132 ARG A N 1
ATOM 1336 C CA . ARG A 1 135 ? 24.705 13.605 10.793 1.00 8.11 132 ARG A CA 1
ATOM 1337 C C . ARG A 1 135 ? 24.419 13.075 12.198 1.00 8.13 132 ARG A C 1
ATOM 1338 O O . ARG A 1 135 ? 25.131 12.200 12.684 1.00 8.48 132 ARG A O 1
ATOM 1346 N N . MET A 1 136 ? 23.372 13.580 12.851 1.00 8.21 133 MET A N 1
ATOM 1347 C CA . MET A 1 136 ? 22.997 13.042 14.152 1.00 8.20 133 MET A CA 1
ATOM 1348 C C . MET A 1 136 ? 22.642 11.553 14.016 1.00 8.20 133 MET A C 1
ATOM 1349 O O . MET A 1 136 ? 22.980 10.739 14.885 1.00 8.49 133 MET A O 1
ATOM 1354 N N . GLY A 1 137 ? 21.967 11.192 12.915 1.00 7.99 134 GLY A N 1
ATOM 1355 C CA . GLY A 1 137 ? 21.661 9.796 12.633 1.00 8.01 134 GLY A CA 1
ATOM 1356 C C . GLY A 1 137 ? 22.927 8.958 12.492 1.00 8.12 134 GLY A C 1
ATOM 1357 O O . GLY A 1 137 ? 23.019 7.872 13.055 1.00 8.45 134 GLY A O 1
ATOM 1358 N N . GLU A 1 138 ? 23.912 9.474 11.752 1.00 7.88 135 GLU A N 1
ATOM 1359 C CA . GLU A 1 138 ? 25.178 8.769 11.598 1.00 8.05 135 GLU A CA 1
ATOM 1360 C C . GLU A 1 138 ? 25.809 8.494 12.963 1.00 8.60 135 GLU A C 1
ATOM 1361 O O . GLU A 1 138 ? 26.277 7.384 13.233 1.00 8.91 135 GLU A O 1
ATOM 1367 N N A GLU A 1 139 ? 25.832 9.519 13.817 0.50 8.91 136 GLU A N 1
ATOM 1368 N N B GLU A 1 139 ? 25.821 9.522 13.826 0.50 8.97 136 GLU A N 1
ATOM 1369 C CA A GLU A 1 139 ? 26.469 9.372 15.114 0.50 9.81 136 GLU A CA 1
ATOM 1370 C CA B GLU A 1 139 ? 26.462 9.401 15.131 0.50 9.93 136 GLU A CA 1
ATOM 1371 C C A GLU A 1 139 ? 25.734 8.320 15.942 0.50 9.70 136 GLU A C 1
ATOM 1372 C C B GLU A 1 139 ? 25.723 8.392 16.011 0.50 10.05 136 GLU A C 1
ATOM 1373 O O A GLU A 1 139 ? 26.370 7.528 16.630 0.50 9.98 136 GLU A O 1
ATOM 1374 O O B GLU A 1 139 ? 26.341 7.752 16.856 0.50 10.62 136 GLU A O 1
ATOM 1385 N N . LEU A 1 140 ? 24.401 8.286 15.850 1.00 9.73 137 LEU A N 1
ATOM 1386 C CA . LEU A 1 140 ? 23.613 7.300 16.583 1.00 10.18 137 LEU A CA 1
ATOM 1387 C C . LEU A 1 140 ? 23.949 5.884 16.127 1.00 10.36 137 LEU A C 1
ATOM 1388 O O . LEU A 1 140 ? 24.061 4.984 16.948 1.00 11.60 137 LEU A O 1
ATOM 1393 N N . VAL A 1 141 ? 24.080 5.678 14.816 1.00 9.78 138 VAL A N 1
ATOM 1394 C CA . VAL A 1 141 ? 24.426 4.365 14.293 1.00 9.75 138 VAL A CA 1
ATOM 1395 C C . VAL A 1 141 ? 25.794 3.940 14.816 1.00 10.67 138 VAL A C 1
ATOM 1396 O O . VAL A 1 141 ? 25.962 2.831 15.314 1.00 11.62 138 VAL A O 1
ATOM 1400 N N . GLU A 1 142 ? 26.770 4.839 14.708 1.00 11.12 139 GLU A N 1
ATOM 1401 C CA . GLU A 1 142 ? 28.126 4.515 15.108 1.00 12.28 139 GLU A CA 1
ATOM 1402 C C . GLU A 1 142 ? 28.187 4.269 16.614 1.00 13.53 139 GLU A C 1
ATOM 1403 O O . GLU A 1 142 ? 28.973 3.453 17.074 1.00 15.40 139 GLU A O 1
ATOM 1409 N N . LYS A 1 143 ? 27.385 5.004 17.387 1.00 14.35 140 LYS A N 1
ATOM 1410 C CA . LYS A 1 143 ? 27.372 4.870 18.835 1.00 16.53 140 LYS A CA 1
ATOM 1411 C C . LYS A 1 143 ? 26.806 3.515 19.254 1.00 15.44 140 LYS A C 1
ATOM 1412 O O . LYS A 1 143 ? 27.393 2.835 20.094 1.00 17.59 140 LYS A O 1
ATOM 1418 N N . HIS A 1 144 ? 25.678 3.118 18.658 1.00 14.70 141 HIS A N 1
ATOM 1419 C CA . HIS A 1 144 ? 24.918 1.974 19.141 1.00 15.02 141 HIS A CA 1
ATOM 1420 C C . HIS A 1 144 ? 25.274 0.648 18.476 1.00 14.45 141 HIS A C 1
ATOM 1421 O O . HIS A 1 144 ? 25.126 -0.393 19.110 1.00 16.90 141 HIS A O 1
ATOM 1428 N N . VAL A 1 145 ? 25.735 0.667 17.226 1.00 13.71 142 VAL A N 1
ATOM 1429 C CA . VAL A 1 145 ? 25.887 -0.572 16.483 1.00 14.11 142 VAL A CA 1
ATOM 1430 C C . VAL A 1 145 ? 27.347 -0.770 16.106 1.00 15.31 142 VAL A C 1
ATOM 1431 O O . VAL A 1 145 ? 27.884 -0.053 15.275 1.00 16.76 142 VAL A O 1
ATOM 1435 N N . SER A 1 146 ? 27.962 -1.798 16.679 1.00 18.06 143 SER A N 1
ATOM 1436 C CA . SER A 1 146 ? 29.348 -2.120 16.369 1.00 19.95 143 SER A CA 1
ATOM 1437 C C . SER A 1 146 ? 29.483 -2.591 14.921 1.00 17.89 143 SER A C 1
ATOM 1438 O O . SER A 1 146 ? 30.421 -2.229 14.215 1.00 20.01 143 SER A O 1
ATOM 1441 N N . ASN A 1 147 ? 28.519 -3.389 14.478 1.00 14.17 144 ASN A N 1
ATOM 1442 C CA . ASN A 1 147 ? 28.565 -3.979 13.154 1.00 13.15 144 ASN A CA 1
ATOM 1443 C C . ASN A 1 147 ? 27.759 -3.103 12.202 1.00 11.61 144 ASN A C 1
ATOM 1444 O O . ASN A 1 147 ? 26.616 -3.414 11.861 1.00 13.07 144 ASN A O 1
ATOM 1449 N N . PHE A 1 148 ? 28.374 -1.997 11.774 1.00 9.66 145 PHE A N 1
ATOM 1450 C CA . PHE A 1 148 ? 27.654 -1.016 10.986 1.00 8.89 145 PHE A CA 1
ATOM 1451 C C . PHE A 1 148 ? 28.356 -0.693 9.676 1.00 8.10 145 PHE A C 1
ATOM 1452 O O . PHE A 1 148 ? 29.572 -0.772 9.558 1.00 8.33 145 PHE A O 1
ATOM 1460 N N . TYR A 1 149 ? 27.534 -0.268 8.714 1.00 7.71 146 TYR A N 1
ATOM 1461 C CA . TYR A 1 149 ? 27.999 0.367 7.494 1.00 7.81 146 TYR A CA 1
ATOM 1462 C C . TYR A 1 149 ? 27.202 1.653 7.314 1.00 7.75 146 TYR A C 1
ATOM 1463 O O . TYR A 1 149 ? 25.976 1.604 7.349 1.00 9.02 146 TYR A O 1
ATOM 1472 N N . ILE A 1 150 ? 27.892 2.789 7.171 1.00 6.85 147 ILE A N 1
ATOM 1473 C CA . ILE A 1 150 ? 27.239 4.046 6.824 1.00 7.17 147 ILE A CA 1
ATOM 1474 C C . ILE A 1 150 ? 27.705 4.391 5.420 1.00 6.77 147 ILE A C 1
ATOM 1475 O O . ILE A 1 150 ? 28.906 4.509 5.202 1.00 7.61 147 ILE A O 1
ATOM 1480 N N . ILE A 1 151 ? 26.752 4.527 4.490 1.00 6.69 148 ILE A N 1
ATOM 1481 C CA . ILE A 1 151 ? 27.091 4.829 3.110 1.00 6.80 148 ILE A CA 1
ATOM 1482 C C . ILE A 1 151 ? 26.495 6.183 2.771 1.00 6.27 148 ILE A C 1
ATOM 1483 O O . ILE A 1 151 ? 25.278 6.328 2.721 1.00 6.79 148 ILE A O 1
ATOM 1488 N N . ARG A 1 152 ? 27.360 7.176 2.568 1.00 6.17 149 ARG A N 1
ATOM 1489 C CA . ARG A 1 152 ? 26.897 8.484 2.131 1.00 6.40 149 ARG A CA 1
ATOM 1490 C C . ARG A 1 152 ? 26.748 8.454 0.621 1.00 6.62 149 ARG A C 1
ATOM 1491 O O . ARG A 1 152 ? 27.650 8.024 -0.092 1.00 7.19 149 ARG A O 1
ATOM 1499 N N . THR A 1 153 ? 25.607 8.951 0.142 1.00 7.12 150 THR A N 1
ATOM 1500 C CA . THR A 1 153 ? 25.324 9.005 -1.281 1.00 7.55 150 THR A CA 1
ATOM 1501 C C . THR A 1 153 ? 24.788 10.391 -1.622 1.00 7.60 150 THR A C 1
ATOM 1502 O O . THR A 1 153 ? 24.615 11.237 -0.744 1.00 8.12 150 THR A O 1
ATOM 1506 N N . ALA A 1 154 ? 24.505 10.607 -2.908 1.00 8.13 151 ALA A N 1
ATOM 1507 C CA . ALA A 1 154 ? 24.141 11.933 -3.372 1.00 8.62 151 ALA A CA 1
ATOM 1508 C C . ALA A 1 154 ? 23.421 11.857 -4.708 1.00 7.76 151 ALA A C 1
ATOM 1509 O O . ALA A 1 154 ? 23.635 10.940 -5.492 1.00 8.44 151 ALA A O 1
ATOM 1511 N N . TRP A 1 155 ? 22.582 12.860 -4.960 1.00 7.87 152 TRP A N 1
ATOM 1512 C CA . TRP A 1 155 ? 22.013 13.069 -6.287 1.00 7.97 152 TRP A CA 1
ATOM 1513 C C . TRP A 1 155 ? 21.373 11.780 -6.800 1.00 7.85 152 TRP A C 1
ATOM 1514 O O . TRP A 1 155 ? 21.627 11.336 -7.922 1.00 8.13 152 TRP A O 1
ATOM 1525 N N . VAL A 1 156 ? 20.487 11.216 -5.978 1.00 8.38 153 VAL A N 1
ATOM 1526 C CA . VAL A 1 156 ? 19.993 9.865 -6.177 1.00 8.50 153 VAL A CA 1
ATOM 1527 C C . VAL A 1 156 ? 18.847 9.837 -7.186 1.00 9.02 153 VAL A C 1
ATOM 1528 O O . VAL A 1 156 ? 17.874 10.572 -7.056 1.00 10.72 153 VAL A O 1
ATOM 1532 N N . PHE A 1 157 ? 18.941 8.928 -8.160 1.00 8.72 154 PHE A N 1
ATOM 1533 C CA . PHE A 1 157 ? 17.887 8.782 -9.149 1.00 9.29 154 PHE A CA 1
ATOM 1534 C C . PHE A 1 157 ? 17.697 7.306 -9.471 1.00 9.55 154 PHE A C 1
ATOM 1535 O O . PHE A 1 157 ? 18.589 6.491 -9.280 1.00 9.89 154 PHE A O 1
ATOM 1543 N N . GLY A 1 158 ? 16.539 7.000 -10.038 1.00 11.26 155 GLY A N 1
ATOM 1544 C CA . GLY A 1 158 ? 16.211 5.653 -10.456 1.00 12.16 155 GLY A CA 1
ATOM 1545 C C . GLY A 1 158 ? 14.752 5.585 -10.879 1.00 12.95 155 GLY A C 1
ATOM 1546 O O . GLY A 1 158 ? 14.036 6.583 -10.824 1.00 13.73 155 GLY A O 1
ATOM 1547 N N . ASN A 1 159 ? 14.299 4.389 -11.242 1.00 12.95 156 ASN A N 1
ATOM 1548 C CA . ASN A 1 159 ? 12.965 4.252 -11.804 1.00 14.79 156 ASN A CA 1
ATOM 1549 C C . ASN A 1 159 ? 11.872 4.141 -10.741 1.00 15.39 156 ASN A C 1
ATOM 1550 O O . ASN A 1 159 ? 10.705 4.074 -11.109 1.00 17.74 156 ASN A O 1
ATOM 1555 N N . TYR A 1 160 ? 12.210 4.228 -9.449 1.00 15.32 157 TYR A N 1
ATOM 1556 C CA . TYR A 1 160 ? 11.246 3.901 -8.408 1.00 16.35 157 TYR A CA 1
ATOM 1557 C C . TYR A 1 160 ? 10.934 5.088 -7.500 1.00 14.71 157 TYR A C 1
ATOM 1558 O O . TYR A 1 160 ? 10.456 4.912 -6.380 1.00 17.29 157 TYR A O 1
ATOM 1567 N N . GLY A 1 161 ? 11.126 6.303 -8.015 1.00 14.98 158 GLY A N 1
ATOM 1568 C CA . GLY A 1 161 ? 10.664 7.488 -7.315 1.00 15.51 158 GLY A CA 1
ATOM 1569 C C . GLY A 1 161 ? 10.922 8.746 -8.131 1.00 15.25 158 GLY A C 1
ATOM 1570 O O . GLY A 1 161 ? 11.497 8.677 -9.214 1.00 17.26 158 GLY A O 1
ATOM 1571 N N . LYS A 1 162 ? 10.503 9.887 -7.583 1.00 15.21 159 LYS A N 1
ATOM 1572 C CA . LYS A 1 162 ? 10.740 11.178 -8.205 1.00 15.46 159 LYS A CA 1
ATOM 1573 C C . LYS A 1 162 ? 12.215 11.528 -8.055 1.00 13.35 159 LYS A C 1
ATOM 1574 O O . LYS A 1 162 ? 12.840 11.165 -7.064 1.00 14.06 159 LYS A O 1
ATOM 1580 N N . ASN A 1 163 ? 12.759 12.236 -9.045 1.00 11.91 160 ASN A N 1
ATOM 1581 C CA . ASN A 1 163 ? 14.158 12.622 -9.009 1.00 11.01 160 ASN A CA 1
ATOM 1582 C C . ASN A 1 163 ? 14.427 13.622 -10.131 1.00 10.58 160 ASN A C 1
ATOM 1583 O O . ASN A 1 163 ? 13.560 13.881 -10.966 1.00 11.21 160 ASN A O 1
ATOM 1588 N N . PHE A 1 164 ? 15.659 14.140 -10.160 1.00 10.35 161 PHE A N 1
ATOM 1589 C CA . PHE A 1 164 ? 16.057 15.166 -11.112 1.00 10.06 161 PHE A CA 1
ATOM 1590 C C . PHE A 1 164 ? 15.923 14.694 -12.559 1.00 10.12 161 PHE A C 1
ATOM 1591 O O . PHE A 1 164 ? 15.640 15.498 -13.445 1.00 10.04 161 PHE A O 1
ATOM 1599 N N . VAL A 1 165 ? 16.196 13.411 -12.815 1.00 9.88 162 VAL A N 1
ATOM 1600 C CA . VAL A 1 165 ? 16.137 12.911 -14.180 1.00 9.99 162 VAL A CA 1
ATOM 1601 C C . VAL A 1 165 ? 14.713 13.042 -14.714 1.00 10.12 162 VAL A C 1
ATOM 1602 O O . VAL A 1 165 ? 14.502 13.603 -15.792 1.00 10.30 162 VAL A O 1
ATOM 1606 N N . PHE A 1 166 ? 13.733 12.532 -13.960 1.00 10.66 163 PHE A N 1
ATOM 1607 C CA . PHE A 1 166 ? 12.353 12.643 -14.408 1.00 11.40 163 PHE A CA 1
ATOM 1608 C C . PHE A 1 166 ? 11.927 14.106 -14.490 1.00 11.51 163 PHE A C 1
ATOM 1609 O O . PHE A 1 166 ? 11.202 14.481 -15.404 1.00 12.37 163 PHE A O 1
ATOM 1617 N N . THR A 1 167 ? 12.361 14.929 -13.531 1.00 11.40 164 THR A N 1
ATOM 1618 C CA . THR A 1 167 ? 12.023 16.344 -13.544 1.00 11.63 164 THR A CA 1
ATOM 1619 C C . THR A 1 167 ? 12.495 17.005 -14.840 1.00 10.81 164 THR A C 1
ATOM 1620 O O . THR A 1 167 ? 11.736 17.739 -15.471 1.00 11.78 164 THR A O 1
ATOM 1624 N N . MET A 1 168 ? 13.745 16.745 -15.241 1.00 10.39 165 MET A N 1
ATOM 1625 C CA . MET A 1 168 ? 14.293 17.385 -16.428 1.00 10.14 165 MET A CA 1
ATOM 1626 C C . MET A 1 168 ? 13.603 16.840 -17.682 1.00 9.96 165 MET A C 1
ATOM 1627 O O . MET A 1 168 ? 13.286 17.599 -18.595 1.00 10.14 165 MET A O 1
ATOM 1632 N N . GLN A 1 169 ? 13.389 15.522 -17.750 1.00 10.76 166 GLN A N 1
ATOM 1633 C CA . GLN A 1 169 ? 12.679 14.940 -18.883 1.00 11.51 166 GLN A CA 1
ATOM 1634 C C . GLN A 1 169 ? 11.301 15.588 -19.038 1.00 11.92 166 GLN A C 1
ATOM 1635 O O . GLN A 1 169 ? 10.864 15.915 -20.145 1.00 12.73 166 GLN A O 1
ATOM 1641 N N . ASN A 1 170 ? 10.594 15.757 -17.917 1.00 12.03 167 ASN A N 1
ATOM 1642 C CA . ASN A 1 170 ? 9.241 16.288 -17.953 1.00 12.95 167 ASN A CA 1
ATOM 1643 C C . ASN A 1 170 ? 9.254 17.740 -18.418 1.00 12.80 167 ASN A C 1
ATOM 1644 O O . ASN A 1 170 ? 8.437 18.117 -19.255 1.00 13.69 167 ASN A O 1
ATOM 1649 N N . LEU A 1 171 ? 10.179 18.548 -17.890 1.00 11.90 168 LEU A N 1
ATOM 1650 C CA . LEU A 1 171 ? 10.260 19.943 -18.298 1.00 11.61 168 LEU A CA 1
ATOM 1651 C C . LEU A 1 171 ? 10.531 20.053 -19.793 1.00 11.07 168 LEU A C 1
ATOM 1652 O O . LEU A 1 171 ? 9.978 20.916 -20.460 1.00 12.13 168 LEU A O 1
ATOM 1657 N N . ALA A 1 172 ? 11.389 19.183 -20.320 1.00 10.98 169 ALA A N 1
ATOM 1658 C CA . ALA A 1 172 ? 11.783 19.283 -21.716 1.00 10.93 169 ALA A CA 1
ATOM 1659 C C . ALA A 1 172 ? 10.633 18.948 -22.665 1.00 11.78 169 ALA A C 1
ATOM 1660 O O . ALA A 1 172 ? 10.692 19.324 -23.830 1.00 13.99 169 ALA A O 1
ATOM 1662 N N . LYS A 1 173 ? 9.587 18.263 -22.184 1.00 12.25 170 LYS A N 1
ATOM 1663 C CA . LYS A 1 173 ? 8.462 17.918 -23.045 1.00 13.78 170 LYS A CA 1
ATOM 1664 C C . LYS A 1 173 ? 7.792 19.167 -23.611 1.00 13.98 170 LYS A C 1
ATOM 1665 O O . LYS A 1 173 ? 7.242 19.107 -24.710 1.00 16.15 170 LYS A O 1
ATOM 1671 N N . THR A 1 174 ? 7.830 20.286 -22.872 1.00 12.79 171 THR A N 1
ATOM 1672 C CA . THR A 1 174 ? 7.090 21.469 -23.286 1.00 13.79 171 THR A CA 1
ATOM 1673 C C . THR A 1 174 ? 7.955 22.728 -23.323 1.00 13.05 171 THR A C 1
ATOM 1674 O O . THR A 1 174 ? 7.420 23.824 -23.413 1.00 15.01 171 THR A O 1
ATOM 1678 N N . HIS A 1 175 ? 9.277 22.589 -23.287 1.00 11.37 172 HIS A N 1
ATOM 1679 C CA . HIS A 1 175 ? 10.152 23.749 -23.361 1.00 11.69 172 HIS A CA 1
ATOM 1680 C C . HIS A 1 175 ? 11.322 23.438 -24.280 1.00 12.17 172 HIS A C 1
ATOM 1681 O O . HIS A 1 175 ? 11.900 22.356 -24.200 1.00 14.32 172 HIS A O 1
ATOM 1688 N N . LYS A 1 176 ? 11.680 24.418 -25.113 1.00 11.11 173 LYS A N 1
ATOM 1689 C CA . LYS A 1 176 ? 12.786 24.261 -26.043 1.00 11.81 173 LYS A CA 1
ATOM 1690 C C . LYS A 1 176 ? 14.090 24.785 -25.443 1.00 10.50 173 LYS A C 1
ATOM 1691 O O . LYS A 1 176 ? 15.151 24.516 -25.992 1.00 11.22 173 LYS A O 1
ATOM 1697 N N . THR A 1 177 ? 14.006 25.563 -24.357 1.00 10.51 174 THR A N 1
ATOM 1698 C CA . THR A 1 177 ? 15.185 25.977 -23.609 1.00 10.64 174 THR A CA 1
ATOM 1699 C C . THR A 1 177 ? 14.856 25.839 -22.126 1.00 10.51 174 THR A C 1
ATOM 1700 O O . THR A 1 177 ? 13.711 26.035 -21.719 1.00 11.17 174 THR A O 1
ATOM 1704 N N . LEU A 1 178 ? 15.872 25.477 -21.334 1.00 10.90 175 LEU A N 1
ATOM 1705 C CA . LEU A 1 178 ? 15.748 25.307 -19.893 1.00 11.89 175 LEU A CA 1
ATOM 1706 C C . LEU A 1 178 ? 17.025 25.815 -19.244 1.00 11.70 175 LEU A C 1
ATOM 1707 O O . LEU A 1 178 ? 18.094 25.634 -19.815 1.00 15.04 175 LEU A O 1
ATOM 1712 N N . THR A 1 179 ? 16.925 26.371 -18.034 1.00 11.29 176 THR A N 1
ATOM 1713 C CA . THR A 1 179 ? 18.106 26.800 -17.298 1.00 11.71 176 THR A CA 1
ATOM 1714 C C . THR A 1 179 ? 18.351 25.858 -16.124 1.00 10.60 176 THR A C 1
ATOM 1715 O O . THR A 1 179 ? 17.407 25.419 -15.474 1.00 11.37 176 THR A O 1
ATOM 1719 N N . VAL A 1 180 ? 19.631 25.571 -15.860 1.00 9.94 177 VAL A N 1
ATOM 1720 C CA . VAL A 1 180 ? 20.024 24.689 -14.771 1.00 9.74 177 VAL A CA 1
ATOM 1721 C C . VAL A 1 180 ? 21.302 25.240 -14.138 1.00 9.85 177 VAL A C 1
ATOM 1722 O O . VAL A 1 180 ? 22.182 25.732 -14.840 1.00 9.99 177 VAL A O 1
ATOM 1726 N N A VAL A 1 181 ? 21.400 25.147 -12.806 0.60 10.32 178 VAL A N 1
ATOM 1727 N N B VAL A 1 181 ? 21.415 25.093 -12.815 0.40 9.91 178 VAL A N 1
ATOM 1728 C CA A VAL A 1 181 ? 22.552 25.680 -12.090 0.60 10.97 178 VAL A CA 1
ATOM 1729 C CA B VAL A 1 181 ? 22.525 25.635 -12.044 0.40 10.02 178 VAL A CA 1
ATOM 1730 C C A VAL A 1 181 ? 23.835 24.972 -12.525 0.60 10.04 178 VAL A C 1
ATOM 1731 C C B VAL A 1 181 ? 23.840 24.947 -12.429 0.40 9.49 178 VAL A C 1
ATOM 1732 O O A VAL A 1 181 ? 23.867 23.751 -12.701 0.60 10.33 178 VAL A O 1
ATOM 1733 O O B VAL A 1 181 ? 23.927 23.715 -12.435 0.40 8.96 178 VAL A O 1
ATOM 1740 N N A ASN A 1 182 ? 24.910 25.770 -12.625 0.60 10.28 179 ASN A N 1
ATOM 1741 N N B ASN A 1 182 ? 24.882 25.754 -12.710 0.40 9.93 179 ASN A N 1
ATOM 1742 C CA A ASN A 1 182 ? 26.187 25.279 -13.115 0.60 10.56 179 ASN A CA 1
ATOM 1743 C CA B ASN A 1 182 ? 26.178 25.200 -13.089 0.40 10.70 179 ASN A CA 1
ATOM 1744 C C A ASN A 1 182 ? 27.317 25.579 -12.125 0.60 10.44 179 ASN A C 1
ATOM 1745 C C B ASN A 1 182 ? 27.295 25.640 -12.139 0.40 10.40 179 ASN A C 1
ATOM 1746 O O A ASN A 1 182 ? 28.488 25.476 -12.494 0.60 11.20 179 ASN A O 1
ATOM 1747 O O B ASN A 1 182 ? 28.437 25.778 -12.577 0.40 11.41 179 ASN A O 1
ATOM 1756 N N . ASP A 1 183 ? 26.976 25.854 -10.855 1.00 9.81 180 ASP A N 1
ATOM 1757 C CA . ASP A 1 183 ? 27.986 26.181 -9.847 1.00 9.85 180 ASP A CA 1
ATOM 1758 C C . ASP A 1 183 ? 27.812 25.312 -8.597 1.00 9.44 180 ASP A C 1
ATOM 1759 O O . ASP A 1 183 ? 28.400 25.605 -7.556 1.00 10.43 180 ASP A O 1
ATOM 1764 N N . GLN A 1 184 ? 27.022 24.239 -8.716 1.00 8.31 181 GLN A N 1
ATOM 1765 C CA . GLN A 1 184 ? 26.860 23.231 -7.681 1.00 8.30 181 GLN A CA 1
ATOM 1766 C C . GLN A 1 184 ? 27.332 21.913 -8.274 1.00 8.13 181 GLN A C 1
ATOM 1767 O O . GLN A 1 184 ? 26.767 21.437 -9.258 1.00 8.76 181 GLN A O 1
ATOM 1773 N N . TYR A 1 185 ? 28.369 21.355 -7.649 1.00 8.02 182 TYR A N 1
ATOM 1774 C CA . TYR A 1 185 ? 29.067 20.188 -8.148 1.00 8.23 182 TYR A CA 1
ATOM 1775 C C . TYR A 1 185 ? 28.748 18.958 -7.308 1.00 7.88 182 TYR A C 1
ATOM 1776 O O . TYR A 1 185 ? 28.468 19.038 -6.113 1.00 8.14 182 TYR A O 1
ATOM 1785 N N . GLY A 1 186 ? 28.843 17.808 -7.964 1.00 8.40 183 GLY A N 1
ATOM 1786 C CA . GLY A 1 186 ? 28.594 16.531 -7.332 1.00 8.54 183 GLY A CA 1
ATOM 1787 C C . GLY A 1 186 ? 28.624 15.441 -8.388 1.00 8.58 183 GLY A C 1
ATOM 1788 O O . GLY A 1 186 ? 29.146 15.648 -9.480 1.00 9.39 183 GLY A O 1
ATOM 1789 N N . ARG A 1 187 ? 28.088 14.275 -8.048 1.00 8.17 184 ARG A N 1
ATOM 1790 C CA . ARG A 1 187 ? 27.986 13.194 -9.013 1.00 8.42 184 ARG A CA 1
ATOM 1791 C C . ARG A 1 187 ? 26.664 12.489 -8.790 1.00 8.11 184 ARG A C 1
ATOM 1792 O O . ARG A 1 187 ? 26.294 12.197 -7.654 1.00 8.62 184 ARG A O 1
ATOM 1800 N N . PRO A 1 188 ? 25.933 12.164 -9.873 1.00 7.54 185 PRO A N 1
ATOM 1801 C CA . PRO A 1 188 ? 24.719 11.371 -9.752 1.00 7.33 185 PRO A CA 1
ATOM 1802 C C . PRO A 1 188 ? 24.964 9.992 -9.151 1.00 7.00 185 PRO A C 1
ATOM 1803 O O . PRO A 1 188 ? 26.049 9.430 -9.297 1.00 7.30 185 PRO A O 1
ATOM 1807 N N . THR A 1 189 ? 23.909 9.440 -8.538 1.00 6.96 186 THR A N 1
ATOM 1808 C CA . THR A 1 189 ? 23.921 8.064 -8.072 1.00 7.41 186 THR A CA 1
ATOM 1809 C C . THR A 1 189 ? 22.644 7.352 -8.500 1.00 7.47 186 THR A C 1
ATOM 1810 O O . THR A 1 189 ? 21.560 7.705 -8.057 1.00 8.04 186 THR A O 1
ATOM 1814 N N . TRP A 1 190 ? 22.789 6.305 -9.311 1.00 7.76 187 TRP A N 1
ATOM 1815 C CA . TRP A 1 190 ? 21.677 5.445 -9.669 1.00 8.12 187 TRP A CA 1
ATOM 1816 C C . TRP A 1 190 ? 21.373 4.519 -8.497 1.00 7.98 187 TRP A C 1
ATOM 1817 O O . TRP A 1 190 ? 22.282 3.880 -7.968 1.00 7.96 187 TRP A O 1
ATOM 1828 N N . THR A 1 191 ? 20.099 4.401 -8.112 1.00 8.41 188 THR A N 1
ATOM 1829 C CA . THR A 1 191 ? 19.736 3.522 -7.012 1.00 8.79 188 THR A CA 1
ATOM 1830 C C . THR A 1 191 ? 20.168 2.079 -7.257 1.00 8.66 188 THR A C 1
ATOM 1831 O O . THR A 1 191 ? 20.434 1.375 -6.294 1.00 8.69 188 THR A O 1
ATOM 1835 N N . ARG A 1 192 ? 20.201 1.613 -8.511 1.00 9.01 189 ARG A N 1
ATOM 1836 C CA . ARG A 1 192 ? 20.625 0.235 -8.735 1.00 8.98 189 ARG A CA 1
ATOM 1837 C C . ARG A 1 192 ? 22.094 0.065 -8.341 1.00 8.80 189 ARG A C 1
ATOM 1838 O O . ARG A 1 192 ? 22.449 -0.924 -7.710 1.00 8.94 189 ARG A O 1
ATOM 1846 N N . THR A 1 193 ? 22.953 1.022 -8.711 1.00 8.39 190 THR A N 1
ATOM 1847 C CA . THR A 1 193 ? 24.351 0.945 -8.312 1.00 8.05 190 THR A CA 1
ATOM 1848 C C . THR A 1 193 ? 24.449 0.943 -6.786 1.00 7.40 190 THR A C 1
ATOM 1849 O O . THR A 1 193 ? 25.214 0.179 -6.205 1.00 7.72 190 THR A O 1
ATOM 1853 N N . LEU A 1 194 ? 23.699 1.835 -6.134 1.00 7.48 191 LEU A N 1
ATOM 1854 C CA . LEU A 1 194 ? 23.748 1.936 -4.682 1.00 7.49 191 LEU A CA 1
ATOM 1855 C C . LEU A 1 194 ? 23.270 0.643 -4.016 1.00 7.40 191 LEU A C 1
ATOM 1856 O O . LEU A 1 194 ? 23.893 0.181 -3.060 1.00 7.54 191 LEU A O 1
ATOM 1861 N N . ALA A 1 195 ? 22.173 0.063 -4.518 1.00 7.52 192 ALA A N 1
ATOM 1862 C CA . ALA A 1 195 ? 21.661 -1.183 -3.966 1.00 7.79 192 ALA A CA 1
ATOM 1863 C C . ALA A 1 195 ? 22.681 -2.308 -4.143 1.00 7.80 192 ALA A C 1
ATOM 1864 O O . ALA A 1 195 ? 22.873 -3.128 -3.245 1.00 8.40 192 ALA A O 1
ATOM 1866 N N . GLU A 1 196 ? 23.310 -2.367 -5.319 1.00 7.98 193 GLU A N 1
ATOM 1867 C CA . GLU A 1 196 ? 24.344 -3.364 -5.556 1.00 8.03 193 GLU A CA 1
ATOM 1868 C C . GLU A 1 196 ? 25.517 -3.153 -4.594 1.00 7.69 193 GLU A C 1
ATOM 1869 O O . GLU A 1 196 ? 26.090 -4.120 -4.100 1.00 7.86 193 GLU A O 1
ATOM 1875 N N . PHE A 1 197 ? 25.881 -1.900 -4.322 1.00 7.33 194 PHE A N 1
ATOM 1876 C CA . PHE A 1 197 ? 27.018 -1.641 -3.453 1.00 7.05 194 PHE A CA 1
ATOM 1877 C C . PHE A 1 197 ? 26.734 -2.037 -2.004 1.00 7.39 194 PHE A C 1
ATOM 1878 O O . PHE A 1 197 ? 27.570 -2.670 -1.359 1.00 7.81 194 PHE A O 1
ATOM 1886 N N . ILE A 1 198 ? 25.578 -1.640 -1.464 1.00 7.83 195 ILE A N 1
ATOM 1887 C CA . ILE A 1 198 ? 25.341 -1.891 -0.047 1.00 8.13 195 ILE A CA 1
ATOM 1888 C C . ILE A 1 198 ? 25.200 -3.392 0.213 1.00 8.31 195 ILE A C 1
ATOM 1889 O O . ILE A 1 198 ? 25.633 -3.874 1.259 1.00 9.23 195 ILE A O 1
ATOM 1894 N N . THR A 1 199 ? 24.599 -4.127 -0.734 1.00 8.42 196 THR A N 1
ATOM 1895 C CA . THR A 1 199 ? 24.503 -5.577 -0.611 1.00 8.70 196 THR A CA 1
ATOM 1896 C C . THR A 1 199 ? 25.886 -6.217 -0.782 1.00 9.15 196 THR A C 1
ATOM 1897 O O . THR A 1 199 ? 26.201 -7.205 -0.119 1.00 10.22 196 THR A O 1
ATOM 1901 N N . TYR A 1 200 ? 26.722 -5.654 -1.663 1.00 9.01 197 TYR A N 1
ATOM 1902 C CA . TYR A 1 200 ? 28.078 -6.151 -1.853 1.00 8.86 197 TYR A CA 1
ATOM 1903 C C . TYR A 1 200 ? 28.851 -6.051 -0.533 1.00 8.27 197 TYR A C 1
ATOM 1904 O O . TYR A 1 200 ? 29.544 -6.983 -0.141 1.00 9.20 197 TYR A O 1
ATOM 1913 N N . LEU A 1 201 ? 28.750 -4.906 0.153 1.00 8.21 198 LEU A N 1
ATOM 1914 C CA . LEU A 1 201 ? 29.433 -4.738 1.428 1.00 8.13 198 LEU A CA 1
ATOM 1915 C C . LEU A 1 201 ? 28.977 -5.788 2.430 1.00 9.04 198 LEU A C 1
ATOM 1916 O O . LEU A 1 201 ? 29.788 -6.446 3.078 1.00 9.57 198 LEU A O 1
ATOM 1921 N N . ALA A 1 202 ? 27.662 -5.889 2.603 1.00 9.82 199 ALA A N 1
ATOM 1922 C CA . ALA A 1 202 ? 27.114 -6.737 3.649 1.00 11.50 199 ALA A CA 1
ATOM 1923 C C . ALA A 1 202 ? 27.349 -8.215 3.342 1.00 13.22 199 ALA A C 1
ATOM 1924 O O . ALA A 1 202 ? 27.774 -8.969 4.219 1.00 15.26 199 ALA A O 1
ATOM 1926 N N . GLU A 1 203 ? 27.080 -8.624 2.096 1.00 14.46 200 GLU A N 1
ATOM 1927 C CA . GLU A 1 203 ? 27.147 -10.031 1.718 1.00 17.32 200 GLU A CA 1
ATOM 1928 C C . GLU A 1 203 ? 28.586 -10.550 1.756 1.00 17.76 200 GLU A C 1
ATOM 1929 O O . GLU A 1 203 ? 28.796 -11.730 2.012 1.00 20.59 200 GLU A O 1
ATOM 1935 N N . ASN A 1 204 ? 29.568 -9.673 1.514 1.00 16.34 201 ASN A N 1
ATOM 1936 C CA . ASN A 1 204 ? 30.975 -10.056 1.476 1.00 16.52 201 ASN A CA 1
ATOM 1937 C C . ASN A 1 204 ? 31.688 -9.732 2.790 1.00 16.16 201 ASN A C 1
ATOM 1938 O O . ASN A 1 204 ? 32.899 -9.913 2.892 1.00 17.86 201 ASN A O 1
ATOM 1943 N N . ARG A 1 205 ? 30.942 -9.273 3.799 1.00 14.68 202 ARG A N 1
ATOM 1944 C CA . ARG A 1 205 ? 31.500 -8.990 5.115 1.00 15.07 202 ARG A CA 1
ATOM 1945 C C . ARG A 1 205 ? 32.709 -8.060 4.990 1.00 13.04 202 ARG A C 1
ATOM 1946 O O . ARG A 1 205 ? 33.758 -8.284 5.593 1.00 14.94 202 ARG A O 1
ATOM 1954 N N . LYS A 1 206 ? 32.551 -6.995 4.198 1.00 11.42 203 LYS A N 1
ATOM 1955 C CA . LYS A 1 206 ? 33.588 -5.988 4.075 1.00 11.02 203 LYS A CA 1
ATOM 1956 C C . LYS A 1 206 ? 33.708 -5.258 5.414 1.00 10.67 203 LYS A C 1
ATOM 1957 O O . LYS A 1 206 ? 32.852 -5.378 6.286 1.00 11.07 203 LYS A O 1
ATOM 1963 N N A GLU A 1 207 ? 34.781 -4.489 5.578 0.50 11.15 204 GLU A N 1
ATOM 1964 N N B GLU A 1 207 ? 34.793 -4.501 5.578 0.50 11.17 204 GLU A N 1
ATOM 1965 C CA A GLU A 1 207 ? 35.055 -3.874 6.865 0.50 11.13 204 GLU A CA 1
ATOM 1966 C CA B GLU A 1 207 ? 35.075 -3.844 6.843 0.50 10.98 204 GLU A CA 1
ATOM 1967 C C A GLU A 1 207 ? 33.967 -2.872 7.234 0.50 10.43 204 GLU A C 1
ATOM 1968 C C B GLU A 1 207 ? 33.919 -2.917 7.217 0.50 9.98 204 GLU A C 1
ATOM 1969 O O A GLU A 1 207 ? 33.565 -2.034 6.426 0.50 9.99 204 GLU A O 1
ATOM 1970 O O B GLU A 1 207 ? 33.410 -2.172 6.380 0.50 9.55 204 GLU A O 1
ATOM 1981 N N . PHE A 1 208 ? 33.525 -2.948 8.490 1.00 10.11 205 PHE A N 1
ATOM 1982 C CA . PHE A 1 208 ? 32.521 -2.036 8.995 1.00 9.40 205 PHE A CA 1
ATOM 1983 C C . PHE A 1 208 ? 33.070 -0.615 8.948 1.00 8.77 205 PHE A C 1
ATOM 1984 O O . PHE A 1 208 ? 34.280 -0.401 9.048 1.00 9.84 205 PHE A O 1
ATOM 1992 N N . GLY A 1 209 ? 32.164 0.349 8.806 1.00 8.26 206 GLY A N 1
ATOM 1993 C CA . GLY A 1 209 ? 32.550 1.743 8.844 1.00 8.15 206 GLY A CA 1
ATOM 1994 C C . GLY A 1 209 ? 31.826 2.582 7.800 1.00 7.00 206 GLY A C 1
ATOM 1995 O O . GLY A 1 209 ? 30.758 2.212 7.311 1.00 7.28 206 GLY A O 1
ATOM 1996 N N . TYR A 1 210 ? 32.429 3.733 7.507 1.00 6.75 207 TYR A N 1
ATOM 1997 C CA . TYR A 1 210 ? 31.889 4.714 6.590 1.00 6.52 207 TYR A CA 1
ATOM 1998 C C . TYR A 1 210 ? 32.421 4.496 5.176 1.00 6.05 207 TYR A C 1
ATOM 1999 O O . TYR A 1 210 ? 33.608 4.241 4.973 1.00 6.86 207 TYR A O 1
ATOM 2008 N N . TYR A 1 211 ? 31.521 4.675 4.208 1.00 6.06 208 TYR A N 1
ATOM 2009 C CA . TYR A 1 211 ? 31.827 4.598 2.792 1.00 6.15 208 TYR A CA 1
ATOM 2010 C C . TYR A 1 211 ? 31.093 5.725 2.071 1.00 5.94 208 TYR A C 1
ATOM 2011 O O . TYR A 1 211 ? 30.049 6.176 2.536 1.00 6.15 208 TYR A O 1
ATOM 2020 N N . HIS A 1 212 ? 31.639 6.147 0.927 1.00 5.93 209 HIS A N 1
ATOM 2021 C CA . HIS A 1 212 ? 30.985 7.083 0.020 1.00 6.15 209 HIS A CA 1
ATOM 2022 C C . HIS A 1 212 ? 30.690 6.368 -1.294 1.00 6.32 209 HIS A C 1
ATOM 2023 O O . HIS A 1 212 ? 31.577 5.734 -1.864 1.00 6.88 209 HIS A O 1
ATOM 2030 N N . LEU A 1 213 ? 29.446 6.485 -1.766 1.00 6.40 210 LEU A N 1
ATOM 2031 C CA . LEU A 1 213 ? 29.053 5.844 -3.018 1.00 6.68 210 LEU A CA 1
ATOM 2032 C C . LEU A 1 213 ? 28.200 6.795 -3.853 1.00 6.76 210 LEU A C 1
ATOM 2033 O O . LEU A 1 213 ? 27.116 7.198 -3.441 1.00 7.98 210 LEU A O 1
ATOM 2038 N N . SER A 1 214 ? 28.750 7.161 -5.012 1.00 6.74 211 SER A N 1
ATOM 2039 C CA . SER A 1 214 ? 28.014 7.741 -6.122 1.00 6.79 211 SER A CA 1
ATOM 2040 C C . SER A 1 214 ? 28.490 7.017 -7.371 1.00 6.83 211 SER A C 1
ATOM 2041 O O . SER A 1 214 ? 29.427 6.231 -7.298 1.00 7.30 211 SER A O 1
ATOM 2044 N N . ASN A 1 215 ? 27.867 7.287 -8.515 1.00 7.00 212 ASN A N 1
ATOM 2045 C CA . ASN A 1 215 ? 28.493 6.877 -9.760 1.00 7.17 212 ASN A CA 1
ATOM 2046 C C . ASN A 1 215 ? 29.744 7.733 -9.984 1.00 7.56 212 ASN A C 1
ATOM 2047 O O . ASN A 1 215 ? 29.939 8.777 -9.349 1.00 8.00 212 ASN A O 1
ATOM 2052 N N . ASP A 1 216 ? 30.594 7.267 -10.900 1.00 8.17 213 ASP A N 1
ATOM 2053 C CA . ASP A 1 216 ? 31.888 7.896 -11.112 1.00 8.45 213 ASP A CA 1
ATOM 2054 C C . ASP A 1 216 ? 31.788 8.964 -12.207 1.00 8.46 213 ASP A C 1
ATOM 2055 O O . ASP A 1 216 ? 30.801 9.041 -12.941 1.00 9.24 213 ASP A O 1
ATOM 2060 N N . ALA A 1 217 ? 32.828 9.799 -12.311 1.00 9.46 214 ALA A N 1
ATOM 2061 C CA . ALA A 1 217 ? 32.867 10.837 -13.334 1.00 10.71 214 ALA A CA 1
ATOM 2062 C C . ALA A 1 217 ? 34.305 11.150 -13.720 1.00 11.91 214 ALA A C 1
ATOM 2063 O O . ALA A 1 217 ? 35.160 11.211 -12.849 1.00 14.05 214 ALA A O 1
ATOM 2065 N N . THR A 1 218 ? 34.553 11.433 -15.002 1.00 12.29 215 THR A N 1
ATOM 2066 C CA . THR A 1 218 ? 35.893 11.785 -15.445 1.00 13.10 215 THR A CA 1
ATOM 2067 C C . THR A 1 218 ? 36.129 13.295 -15.410 1.00 13.05 215 THR A C 1
ATOM 2068 O O . THR A 1 218 ? 37.249 13.739 -15.627 1.00 15.22 215 THR A O 1
ATOM 2072 N N A GLU A 1 219 ? 35.070 14.073 -15.156 0.50 12.34 216 GLU A N 1
ATOM 2073 N N B GLU A 1 219 ? 35.082 14.070 -15.116 0.50 13.02 216 GLU A N 1
ATOM 2074 C CA A GLU A 1 219 ? 35.162 15.524 -15.113 0.50 12.29 216 GLU A CA 1
ATOM 2075 C CA B GLU A 1 219 ? 35.194 15.518 -15.098 0.50 13.30 216 GLU A CA 1
ATOM 2076 C C A GLU A 1 219 ? 34.435 16.048 -13.878 0.50 11.56 216 GLU A C 1
ATOM 2077 C C B GLU A 1 219 ? 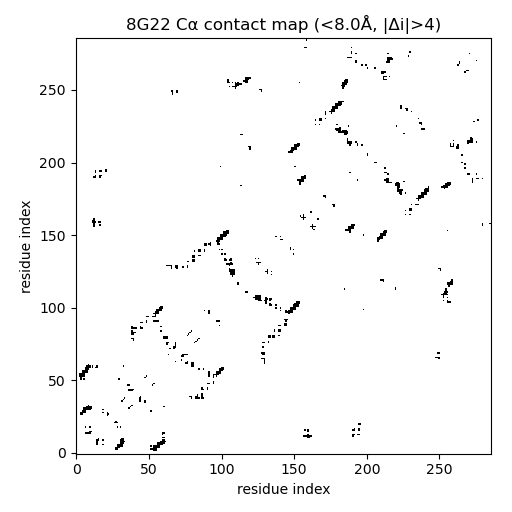34.394 16.075 -13.924 0.50 12.07 216 GLU A C 1
ATOM 2078 O O A GLU A 1 219 ? 33.611 15.352 -13.289 0.50 10.89 216 GLU A O 1
ATOM 2079 O O B GLU A 1 219 ? 33.481 15.426 -13.419 0.50 10.66 216 GLU A O 1
ATOM 2090 N N . ASP A 1 220 ? 34.749 17.287 -13.494 1.00 11.36 217 ASP A N 1
ATOM 2091 C CA . ASP A 1 220 ? 33.987 17.987 -12.475 1.00 10.88 217 ASP A CA 1
ATOM 2092 C C . ASP A 1 220 ? 32.591 18.178 -13.066 1.00 11.46 217 ASP A C 1
ATOM 2093 O O . ASP A 1 220 ? 32.476 18.628 -14.203 1.00 14.75 217 ASP A O 1
ATOM 2098 N N . THR A 1 221 ? 31.547 17.843 -12.302 1.00 10.02 218 THR A N 1
ATOM 2099 C CA . THR A 1 221 ? 30.199 17.731 -12.839 1.00 10.17 218 THR A CA 1
ATOM 2100 C C . THR A 1 221 ? 29.229 18.561 -12.011 1.00 9.10 218 THR A C 1
ATOM 2101 O O . THR A 1 221 ? 29.234 18.478 -10.790 1.00 9.09 218 THR A O 1
ATOM 2105 N N . THR A 1 222 ? 28.375 19.317 -12.706 1.00 8.97 219 THR A N 1
ATOM 2106 C CA . THR A 1 222 ? 27.335 20.104 -12.067 1.00 8.85 219 THR A CA 1
ATOM 2107 C C . THR A 1 222 ? 25.962 19.568 -12.463 1.00 8.51 219 THR A C 1
ATOM 2108 O O . THR A 1 222 ? 25.839 18.745 -13.368 1.00 8.42 219 THR A O 1
ATOM 2112 N N . TRP A 1 223 ? 24.915 20.085 -11.818 1.00 8.39 220 TRP A N 1
ATOM 2113 C CA . TRP A 1 223 ? 23.556 19.750 -12.223 1.00 8.45 220 TRP A CA 1
ATOM 2114 C C . TRP A 1 223 ? 23.350 20.070 -13.702 1.00 8.43 220 TRP A C 1
ATOM 2115 O O . TRP A 1 223 ? 22.660 19.341 -14.405 1.00 8.28 220 TRP A O 1
ATOM 2126 N N . TYR A 1 224 ? 23.910 21.194 -14.159 1.00 8.34 221 TYR A N 1
ATOM 2127 C CA . TYR A 1 224 ? 23.817 21.577 -15.560 1.00 8.41 221 TYR A CA 1
ATOM 2128 C C . TYR A 1 224 ? 24.390 20.479 -16.461 1.00 8.72 221 TYR A C 1
ATOM 2129 O O . TYR A 1 224 ? 23.754 20.069 -17.433 1.00 8.85 221 TYR A O 1
ATOM 2138 N N . ASP A 1 225 ? 25.587 19.987 -16.136 1.00 8.56 222 ASP A N 1
ATOM 2139 C CA . ASP A 1 225 ? 26.183 18.927 -16.941 1.00 9.07 222 ASP A CA 1
ATOM 2140 C C . ASP A 1 225 ? 25.294 17.682 -16.961 1.00 8.77 222 ASP A C 1
ATOM 2141 O O . ASP A 1 225 ? 25.161 17.003 -17.986 1.00 9.11 222 ASP A O 1
ATOM 2146 N N . PHE A 1 226 ? 24.734 17.350 -15.801 1.00 8.41 223 PHE A N 1
ATOM 2147 C CA . PHE A 1 226 ? 23.854 16.195 -15.686 1.00 8.29 223 PHE A CA 1
ATOM 2148 C C . PHE A 1 226 ? 22.652 16.378 -16.619 1.00 8.18 223 PHE A C 1
ATOM 2149 O O . PHE A 1 226 ? 22.325 15.487 -17.397 1.00 8.62 223 PHE A O 1
ATOM 2157 N N . ALA A 1 227 ? 22.017 17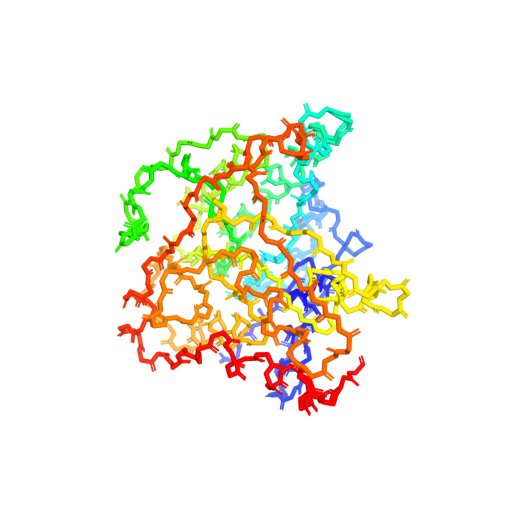.553 -16.559 1.00 7.98 224 ALA A N 1
ATOM 2158 C CA . ALA A 1 227 ? 20.868 17.855 -17.407 1.00 8.46 224 ALA A CA 1
ATOM 2159 C C . ALA A 1 227 ? 21.221 17.790 -18.893 1.00 8.45 224 ALA A C 1
ATOM 2160 O O . ALA A 1 227 ? 20.430 17.282 -19.683 1.00 8.69 224 ALA A O 1
ATOM 2162 N N . VAL A 1 228 ? 22.373 18.340 -19.276 1.00 8.59 225 VAL A N 1
ATOM 2163 C CA . VAL A 1 228 ? 22.785 18.315 -20.673 1.00 9.02 225 VAL A CA 1
ATOM 2164 C C . VAL A 1 228 ? 22.807 16.872 -21.180 1.00 8.93 225 VAL A C 1
ATOM 2165 O O . VAL A 1 228 ? 22.322 16.584 -22.273 1.00 9.75 225 VAL A O 1
ATOM 2169 N N . GLU A 1 229 ? 23.360 15.961 -20.382 1.00 8.78 226 GLU A N 1
ATOM 2170 C CA . GLU A 1 229 ? 23.449 14.561 -20.779 1.00 8.96 226 GLU A CA 1
ATOM 2171 C C . GLU A 1 229 ? 22.073 13.892 -20.782 1.00 8.98 226 GLU A C 1
ATOM 2172 O O . GLU A 1 229 ? 21.741 13.171 -21.723 1.00 9.96 226 GLU A O 1
ATOM 2178 N N . ILE A 1 230 ? 21.279 14.108 -19.729 1.00 8.74 227 ILE A N 1
ATOM 2179 C CA . ILE A 1 230 ? 19.934 13.549 -19.668 1.00 9.21 227 ILE A CA 1
ATOM 2180 C C . ILE A 1 230 ? 19.174 13.904 -20.943 1.00 9.32 227 ILE A C 1
ATOM 2181 O O . ILE A 1 230 ? 18.451 13.076 -21.495 1.00 10.49 227 ILE A O 1
ATOM 2186 N N . LEU A 1 231 ? 19.343 15.153 -21.391 1.00 8.63 228 LEU A N 1
ATOM 2187 C CA . LEU A 1 231 ? 18.532 15.709 -22.466 1.00 9.20 228 LEU A CA 1
ATOM 2188 C C . LEU A 1 231 ? 19.248 15.707 -23.817 1.00 9.91 228 LEU A C 1
ATOM 2189 O O . LEU A 1 231 ? 18.742 16.293 -24.770 1.00 10.18 228 LEU A O 1
ATOM 2194 N N . LYS A 1 232 ? 20.355 14.973 -23.930 1.00 10.25 229 LYS A N 1
ATOM 2195 C CA . LYS A 1 232 ? 21.178 14.994 -25.131 1.00 11.64 229 LYS A CA 1
ATOM 2196 C C . LYS A 1 232 ? 20.413 14.523 -26.371 1.00 11.68 229 LYS A C 1
ATOM 2197 O O . LYS A 1 232 ? 20.749 14.948 -27.472 1.00 13.19 229 LYS A O 1
ATOM 2203 N N . ASP A 1 233 ? 19.431 13.625 -26.193 1.00 11.65 230 ASP A N 1
ATOM 2204 C CA . ASP A 1 233 ? 18.668 13.091 -27.315 1.00 12.01 230 ASP A CA 1
ATOM 2205 C C . ASP A 1 233 ? 17.292 13.752 -27.400 1.00 11.19 230 ASP A C 1
ATOM 2206 O O . ASP A 1 233 ? 16.398 13.227 -28.058 1.00 12.19 230 ASP A O 1
ATOM 2211 N N . THR A 1 234 ? 17.146 14.914 -26.757 1.00 11.44 231 THR A N 1
ATOM 2212 C CA . THR A 1 234 ? 15.881 15.623 -26.685 1.00 11.32 231 THR A CA 1
ATOM 2213 C C . THR A 1 234 ? 16.043 16.978 -27.363 1.00 10.99 231 THR A C 1
ATOM 2214 O O . THR A 1 234 ? 17.111 17.570 -27.295 1.00 10.95 231 THR A O 1
ATOM 2218 N N . ASP A 1 235 ? 14.966 17.472 -27.982 1.00 12.27 232 ASP A N 1
ATOM 2219 C CA . ASP A 1 235 ? 15.037 18.713 -28.733 1.00 13.20 232 ASP A CA 1
ATOM 2220 C C . ASP A 1 235 ? 14.880 19.899 -27.784 1.00 12.22 232 ASP A C 1
ATOM 2221 O O . ASP A 1 235 ? 13.826 20.521 -27.704 1.00 14.63 232 ASP A O 1
ATOM 2226 N N . VAL A 1 236 ? 15.960 20.204 -27.067 1.00 10.76 233 VAL A N 1
ATOM 2227 C CA . VAL A 1 236 ? 15.972 21.244 -26.055 1.00 11.02 233 VAL A CA 1
ATOM 2228 C C . VAL A 1 236 ? 17.411 21.715 -25.895 1.00 10.80 233 VAL A C 1
ATOM 2229 O O . VAL A 1 236 ? 18.348 20.932 -26.068 1.00 11.67 233 VAL A O 1
ATOM 2233 N N . GLU A 1 237 ? 17.569 23.000 -25.575 1.00 10.77 234 GLU A N 1
ATOM 2234 C CA . GLU A 1 237 ? 18.872 23.550 -25.256 1.00 11.58 234 GLU A CA 1
ATOM 2235 C C . GLU A 1 237 ? 18.900 23.899 -23.772 1.00 10.82 234 GLU A C 1
ATOM 2236 O O . GLU A 1 237 ? 18.085 24.688 -23.301 1.00 11.69 234 GLU A O 1
ATOM 2242 N N . VAL A 1 238 ? 19.822 23.271 -23.040 1.00 10.44 235 VAL A N 1
ATOM 2243 C CA . VAL A 1 238 ? 20.012 23.569 -21.628 1.00 10.55 235 VAL A CA 1
ATOM 2244 C C . VAL A 1 238 ? 20.993 24.733 -21.531 1.00 10.76 235 VAL A C 1
ATOM 2245 O O . VAL A 1 238 ? 22.025 24.721 -22.202 1.00 12.38 235 VAL A O 1
ATOM 2249 N N . LYS A 1 239 ? 20.675 25.706 -20.671 1.00 11.72 236 LYS A N 1
ATOM 2250 C CA . LYS A 1 239 ? 21.512 26.879 -20.487 1.00 12.89 236 LYS A CA 1
ATOM 2251 C C . LYS A 1 239 ? 21.966 26.954 -19.035 1.00 11.75 236 LYS A C 1
ATOM 2252 O O . LYS A 1 239 ? 21.171 26.743 -18.123 1.00 12.03 236 LYS A O 1
ATOM 2258 N N . PRO A 1 240 ? 23.253 27.275 -18.785 1.00 12.49 237 PRO A N 1
ATOM 2259 C CA . PRO A 1 240 ? 23.770 27.329 -17.421 1.00 12.92 237 PRO A CA 1
ATOM 2260 C C . PRO A 1 240 ? 23.476 28.653 -16.723 1.00 13.41 237 PRO A C 1
ATOM 2261 O O . PRO A 1 240 ? 23.561 29.710 -17.342 1.00 16.49 237 PRO A O 1
ATOM 2265 N N . VAL A 1 241 ? 23.142 28.573 -15.430 1.00 13.06 238 VAL A N 1
ATOM 2266 C CA . VAL A 1 241 ? 22.921 29.755 -14.608 1.00 13.72 238 VAL A CA 1
ATOM 2267 C C . VAL A 1 241 ? 23.609 29.549 -13.262 1.00 13.21 238 VAL A C 1
ATOM 2268 O O . VAL A 1 241 ? 23.938 28.428 -12.900 1.00 13.18 238 VAL A O 1
ATOM 2272 N N . ASP A 1 242 ? 23.807 30.643 -12.519 1.00 14.25 239 ASP A N 1
ATOM 2273 C CA . ASP A 1 242 ? 24.415 30.537 -11.200 1.00 14.3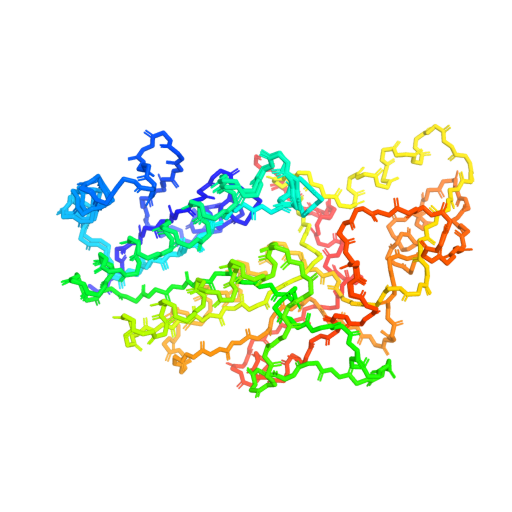2 239 ASP A CA 1
ATOM 2274 C C . ASP A 1 242 ? 23.325 30.336 -10.147 1.00 14.40 239 ASP A C 1
ATOM 2275 O O . ASP A 1 242 ? 22.138 30.436 -10.447 1.00 16.33 239 ASP A O 1
ATOM 2280 N N . SER A 1 243 ? 23.745 30.070 -8.902 1.00 14.03 240 SER A N 1
ATOM 2281 C CA . SER A 1 243 ? 22.833 29.736 -7.813 1.00 15.71 240 SER A CA 1
ATOM 2282 C C . SER A 1 243 ? 21.921 30.896 -7.407 1.00 16.75 240 SER A C 1
ATOM 2283 O O . SER A 1 243 ? 20.891 30.663 -6.776 1.00 19.94 240 SER A O 1
ATOM 2286 N N A SER A 1 244 ? 22.298 32.130 -7.763 0.50 18.93 241 SER A N 1
ATOM 2287 N N B SER A 1 244 ? 22.299 32.132 -7.758 0.50 16.22 241 SER A N 1
ATOM 2288 C CA A SER A 1 244 ? 21.527 33.300 -7.368 0.50 20.73 241 SER A CA 1
ATOM 2289 C CA B SER A 1 244 ? 21.512 33.288 -7.353 0.50 17.13 241 SER A CA 1
ATOM 2290 C C A SER A 1 244 ? 20.268 33.468 -8.220 0.50 21.24 241 SER A C 1
ATOM 2291 C 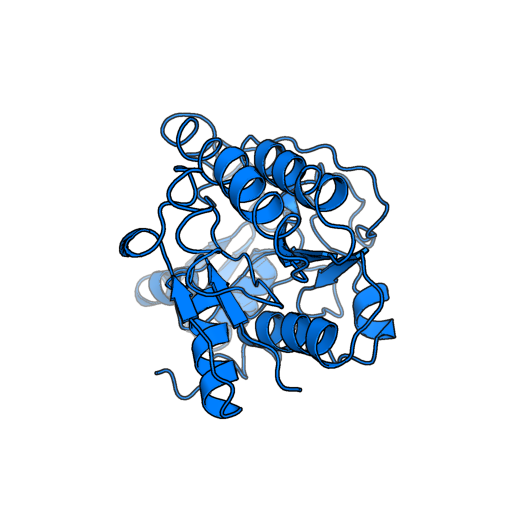C B SER A 1 244 ? 20.223 33.391 -8.168 0.50 18.68 241 SER A C 1
ATOM 2292 O O A SER A 1 244 ? 19.400 34.267 -7.874 0.50 22.89 241 SER A O 1
ATOM 2293 O O B SER A 1 244 ? 19.290 34.071 -7.747 0.50 20.41 241 SER A O 1
ATOM 2298 N N . GLN A 1 245 ? 20.177 32.731 -9.333 1.00 20.94 242 GLN A N 1
ATOM 2299 C CA . GLN A 1 245 ? 19.027 32.860 -10.222 1.00 24.87 242 GLN A CA 1
ATOM 2300 C C . GLN A 1 245 ? 17.763 32.275 -9.592 1.00 29.54 242 GLN A C 1
ATOM 2301 O O . GLN A 1 245 ? 16.676 32.825 -9.776 1.00 32.73 242 GLN A O 1
ATOM 2307 N N . PHE A 1 246 ? 17.912 31.166 -8.861 1.00 35.73 243 PHE A N 1
ATOM 2308 C CA . PHE A 1 246 ? 16.792 30.525 -8.189 1.00 42.79 243 PHE A CA 1
ATOM 2309 C C . PHE A 1 246 ? 17.119 30.391 -6.704 1.00 45.44 243 PHE A C 1
ATOM 2310 O O . PHE A 1 246 ? 17.705 29.396 -6.283 1.00 49.10 243 PHE A O 1
ATOM 2318 N N . PRO A 1 247 ? 16.747 31.387 -5.865 1.00 49.77 244 PRO A N 1
ATOM 2319 C CA . PRO A 1 247 ? 17.066 31.353 -4.438 1.00 50.78 244 PRO A CA 1
ATOM 2320 C C . PRO A 1 247 ? 16.263 30.305 -3.669 1.00 49.30 244 PRO A C 1
ATOM 2321 O O . PRO A 1 247 ? 15.045 30.418 -3.548 1.00 53.57 244 PRO A O 1
ATOM 2325 N N . ALA A 1 248 ? 16.968 29.285 -3.164 1.00 46.39 245 ALA A N 1
ATOM 2326 C CA . ALA A 1 248 ? 16.359 28.228 -2.372 1.00 42.48 245 ALA A CA 1
ATOM 2327 C C . ALA A 1 248 ? 16.464 28.588 -0.892 1.00 37.15 245 ALA A C 1
ATOM 2328 O O . ALA A 1 248 ? 17.296 29.407 -0.505 1.00 38.71 245 ALA A O 1
ATOM 2330 N N . LYS A 1 249 ? 15.608 27.968 -0.073 1.00 30.38 246 LYS A N 1
ATOM 2331 C CA . LYS A 1 249 ? 15.606 28.214 1.359 1.00 28.74 246 LYS A CA 1
ATOM 2332 C C . LYS A 1 249 ? 16.895 27.645 1.952 1.00 24.23 246 LYS A C 1
ATOM 2333 O O . LYS A 1 249 ? 17.722 28.381 2.487 1.00 27.73 246 LYS A O 1
ATOM 2339 N N . ALA A 1 250 ? 17.069 26.327 1.806 1.00 17.74 247 ALA A N 1
ATOM 2340 C CA . ALA A 1 250 ? 18.231 25.634 2.340 1.00 16.85 247 ALA A CA 1
ATOM 2341 C C . ALA A 1 250 ? 19.465 25.961 1.505 1.00 16.13 247 ALA A C 1
ATOM 2342 O O . ALA A 1 250 ? 19.387 26.044 0.281 1.00 18.71 247 ALA A O 1
ATOM 2344 N N . LYS A 1 251 ? 20.606 26.119 2.186 1.00 14.30 248 LYS A N 1
ATOM 2345 C CA . LYS A 1 251 ? 21.870 26.403 1.523 1.00 14.70 248 LYS A CA 1
ATOM 2346 C C . LYS A 1 251 ? 22.352 25.154 0.791 1.00 12.62 248 LYS A C 1
ATOM 2347 O O . LYS A 1 251 ? 22.661 24.150 1.422 1.00 14.80 248 LYS A O 1
ATOM 2353 N N A ARG A 1 252 ? 22.494 25.208 -0.536 0.50 11.13 249 ARG A N 1
ATOM 2354 N N B ARG A 1 252 ? 22.320 25.243 -0.543 0.50 13.08 249 ARG A N 1
ATOM 2355 C CA A ARG A 1 252 ? 22.927 24.023 -1.265 0.50 10.77 249 ARG A CA 1
ATOM 2356 C CA B ARG A 1 252 ? 22.795 24.187 -1.412 0.50 13.19 249 ARG A CA 1
ATOM 2357 C C A ARG A 1 252 ? 24.452 23.955 -1.283 0.50 9.96 249 ARG A C 1
ATOM 2358 C C B ARG A 1 252 ? 24.315 24.184 -1.353 0.50 11.33 249 ARG A C 1
ATOM 2359 O O A ARG A 1 252 ? 25.115 24.968 -1.497 0.50 9.94 249 ARG A O 1
ATOM 2360 O O B ARG A 1 252 ? 24.953 25.223 -1.495 0.50 12.00 249 ARG A O 1
ATOM 2375 N N A PRO A 1 253 ? 25.063 22.767 -1.069 0.60 10.36 250 PRO A N 1
ATOM 2376 N N B PRO A 1 253 ? 24.943 23.006 -1.144 0.40 9.63 250 PRO A N 1
ATOM 2377 C CA A PRO A 1 253 ? 26.521 22.655 -1.111 0.60 9.96 250 PRO A CA 1
ATOM 2378 C CA B PRO A 1 253 ? 26.400 22.918 -1.070 0.40 9.07 250 PRO A CA 1
ATOM 2379 C C A PRO A 1 253 ? 27.092 23.074 -2.464 0.60 9.11 250 PRO A C 1
ATOM 2380 C C B PRO A 1 253 ? 27.009 23.199 -2.438 0.40 8.57 250 PRO A C 1
ATOM 2381 O O A PRO A 1 253 ? 26.582 22.675 -3.509 0.60 9.41 250 PRO A O 1
ATOM 2382 O O B PRO A 1 253 ? 26.454 22.806 -3.461 0.40 9.69 250 PRO A O 1
ATOM 2389 N N . LEU A 1 254 ? 28.154 23.883 -2.448 1.00 8.47 251 LEU A N 1
ATOM 2390 C CA . LEU A 1 254 ? 28.804 24.225 -3.706 1.00 8.79 251 LEU A CA 1
ATOM 2391 C C . LEU A 1 254 ? 29.479 22.998 -4.323 1.00 7.85 251 LEU A C 1
ATOM 2392 O O . LEU A 1 254 ? 29.487 22.848 -5.543 1.00 8.79 251 LEU A O 1
ATOM 2397 N N . ASN A 1 255 ? 30.080 22.140 -3.494 1.00 7.65 252 ASN A N 1
ATOM 2398 C CA . ASN A 1 255 ? 30.762 20.971 -4.013 1.00 7.80 252 ASN A CA 1
ATOM 2399 C C . ASN A 1 255 ? 30.509 19.797 -3.080 1.00 7.93 252 ASN A C 1
ATOM 2400 O O . ASN A 1 255 ? 30.971 19.797 -1.934 1.00 9.32 252 ASN A O 1
ATOM 2405 N N A SER A 1 256 ? 29.773 18.802 -3.582 0.60 7.46 253 SER A N 1
ATOM 2406 N N B SER A 1 256 ? 29.764 18.820 -3.619 0.40 8.07 253 SER A N 1
ATOM 2407 C CA A SER A 1 256 ? 29.464 17.593 -2.834 0.60 7.92 253 SER A CA 1
ATOM 2408 C CA B SER A 1 256 ? 29.370 17.598 -2.937 0.40 8.56 253 SER A CA 1
ATOM 2409 C C A SER A 1 256 ? 30.170 16.369 -3.409 0.60 7.67 253 SER A C 1
ATOM 2410 C C B SER A 1 256 ? 30.048 16.373 -3.553 0.40 7.77 253 SER A C 1
ATOM 2411 O O A SER A 1 256 ? 29.879 15.255 -2.990 0.60 8.22 253 SER A O 1
ATOM 2412 O O B SER A 1 256 ? 29.585 15.253 -3.349 0.40 8.12 253 SER A O 1
ATOM 2417 N N . THR A 1 257 ? 31.122 16.571 -4.323 1.00 7.12 254 THR A N 1
ATOM 2418 C CA . THR A 1 257 ? 31.825 15.455 -4.934 1.00 6.87 254 THR A CA 1
ATOM 2419 C C . THR A 1 257 ? 32.498 14.625 -3.845 1.00 6.86 254 THR A C 1
ATOM 2420 O O . THR A 1 257 ? 33.264 15.163 -3.052 1.00 7.48 254 THR A O 1
ATOM 2424 N N . MET A 1 258 ? 32.249 13.311 -3.848 1.00 7.36 255 MET A N 1
ATOM 2425 C CA . MET A 1 258 ? 32.769 12.430 -2.814 1.00 7.70 255 MET A CA 1
ATOM 2426 C C . MET A 1 258 ? 33.817 11.497 -3.398 1.00 7.83 255 MET A C 1
ATOM 2427 O O . MET A 1 258 ? 33.667 10.970 -4.504 1.00 9.97 255 MET A O 1
ATOM 2432 N N . SER A 1 259 ? 34.855 11.248 -2.600 1.00 7.53 256 SER A N 1
ATOM 2433 C CA . SER A 1 259 ? 35.870 10.278 -2.957 1.00 7.83 256 SER A CA 1
ATOM 2434 C C . SER A 1 259 ? 35.267 8.880 -2.985 1.00 7.27 256 SER A C 1
ATOM 2435 O O . SER A 1 259 ? 34.673 8.454 -1.994 1.00 7.65 256 SER A O 1
ATOM 2438 N N . LEU A 1 260 ? 35.494 8.161 -4.085 1.00 7.28 257 LEU A N 1
ATOM 2439 C CA . LEU A 1 260 ? 35.007 6.796 -4.235 1.00 6.88 257 LEU A CA 1
ATOM 2440 C C . LEU A 1 260 ? 36.100 5.775 -3.942 1.00 7.14 257 LEU A C 1
ATOM 2441 O O . LEU A 1 260 ? 35.886 4.578 -4.135 1.00 7.56 257 LEU A O 1
ATOM 2446 N N . ALA A 1 261 ? 37.243 6.225 -3.426 1.00 7.39 258 ALA A N 1
ATOM 2447 C CA . ALA A 1 261 ? 38.384 5.329 -3.288 1.00 7.71 258 ALA A CA 1
ATOM 2448 C C . ALA A 1 261 ? 38.092 4.154 -2.358 1.00 7.30 258 ALA A C 1
ATOM 2449 O O . ALA A 1 261 ? 38.477 3.026 -2.666 1.00 7.75 258 ALA A O 1
ATOM 2451 N N . LYS A 1 262 ? 37.459 4.402 -1.211 1.00 7.13 259 LYS A N 1
ATOM 2452 C CA . LYS A 1 262 ? 37.273 3.324 -0.250 1.00 7.23 259 LYS A CA 1
ATOM 2453 C C . LYS A 1 262 ? 36.313 2.273 -0.817 1.00 6.87 259 LYS A C 1
ATOM 2454 O O . LYS A 1 262 ? 36.552 1.070 -0.714 1.00 7.44 259 LYS A O 1
ATOM 2460 N N . ALA A 1 263 ? 35.232 2.732 -1.456 1.00 6.79 260 ALA A N 1
ATOM 2461 C CA . ALA A 1 263 ? 34.293 1.833 -2.117 1.00 7.03 260 ALA A CA 1
ATOM 2462 C C . ALA A 1 263 ? 35.007 1.011 -3.192 1.00 7.10 260 ALA A C 1
ATOM 2463 O O . ALA A 1 263 ? 34.817 -0.203 -3.284 1.00 8.05 260 ALA A O 1
ATOM 2465 N N . LYS A 1 264 ? 35.810 1.663 -4.035 1.00 7.13 261 LYS A N 1
ATOM 2466 C CA . LYS A 1 264 ? 36.495 0.931 -5.094 1.00 8.03 261 LYS A CA 1
ATOM 2467 C C . LYS A 1 264 ? 37.463 -0.102 -4.529 1.00 8.12 261 LYS A C 1
ATOM 2468 O O . LYS A 1 264 ? 37.654 -1.157 -5.121 1.00 8.74 261 LYS A O 1
ATOM 2474 N N . ALA A 1 265 ? 38.095 0.211 -3.400 1.00 7.67 262 ALA A N 1
ATOM 2475 C CA . ALA A 1 265 ? 39.094 -0.676 -2.815 1.00 8.19 262 ALA A CA 1
ATOM 2476 C C . ALA A 1 265 ? 38.461 -1.956 -2.269 1.00 8.08 262 ALA A C 1
ATOM 2477 O O . ALA A 1 265 ? 39.178 -2.908 -1.988 1.00 9.27 262 ALA A O 1
ATOM 2479 N N . THR A 1 266 ? 37.128 -2.007 -2.141 1.00 7.94 263 THR A N 1
ATOM 2480 C CA . THR A 1 266 ? 36.455 -3.247 -1.754 1.00 8.14 263 THR A CA 1
ATOM 2481 C C . THR A 1 266 ? 36.330 -4.211 -2.937 1.00 8.00 263 THR A C 1
ATOM 2482 O O . THR A 1 266 ? 35.884 -5.340 -2.741 1.00 8.89 263 THR A O 1
ATOM 2486 N N . GLY A 1 267 ? 36.667 -3.745 -4.147 1.00 7.92 264 GLY A N 1
ATOM 2487 C CA . GLY A 1 267 ? 36.518 -4.536 -5.357 1.00 7.98 264 GLY A CA 1
ATOM 2488 C C . GLY A 1 267 ? 35.224 -4.253 -6.122 1.00 7.68 264 GLY A C 1
ATOM 2489 O O . GLY A 1 267 ? 35.029 -4.781 -7.216 1.00 8.19 264 GLY A O 1
ATOM 2490 N N . PHE A 1 268 ? 34.365 -3.398 -5.569 1.00 7.48 265 PHE A N 1
ATOM 2491 C CA . PHE A 1 268 ? 33.128 -3.040 -6.238 1.00 7.53 265 PHE A CA 1
ATOM 2492 C C . PHE A 1 268 ? 33.422 -2.196 -7.478 1.00 7.54 265 PHE A C 1
ATOM 2493 O O . PHE A 1 268 ? 34.257 -1.292 -7.442 1.00 8.71 265 PHE A O 1
ATOM 2501 N N . VAL A 1 269 ? 32.688 -2.474 -8.561 1.00 8.14 266 VAL A N 1
ATOM 2502 C CA . VAL A 1 269 ? 32.851 -1.771 -9.826 1.00 9.21 266 VAL A CA 1
ATOM 2503 C C . VAL A 1 269 ? 31.806 -0.667 -9.900 1.00 8.67 266 VAL A C 1
ATOM 2504 O O . VAL A 1 269 ? 30.616 -0.946 -9.808 1.00 10.02 266 VAL A O 1
ATOM 2508 N N . ILE A 1 270 ? 32.250 0.577 -10.099 1.00 8.57 267 ILE A N 1
ATOM 2509 C CA . ILE A 1 270 ? 31.329 1.703 -10.117 1.00 8.54 267 ILE A CA 1
ATOM 2510 C C . ILE A 1 270 ? 31.210 2.240 -11.536 1.00 8.68 267 ILE A C 1
ATOM 2511 O O . ILE A 1 270 ? 32.166 2.809 -12.061 1.00 9.74 267 ILE A O 1
ATOM 2516 N N . PRO A 1 271 ? 30.046 2.102 -12.201 1.00 9.26 268 PRO A N 1
ATOM 2517 C CA . PRO A 1 271 ? 29.875 2.712 -13.515 1.00 9.80 268 PRO A CA 1
ATOM 2518 C C . PRO A 1 271 ? 29.975 4.233 -13.456 1.00 9.20 268 PRO A C 1
ATOM 2519 O O . PRO A 1 271 ? 29.650 4.855 -12.440 1.00 8.58 268 PRO A O 1
ATOM 2523 N N . THR A 1 272 ? 30.374 4.836 -14.577 1.00 9.72 269 THR A N 1
ATOM 2524 C CA . THR A 1 272 ? 30.259 6.279 -14.689 1.00 9.69 269 THR A CA 1
ATOM 2525 C C . THR A 1 272 ? 28.778 6.650 -14.618 1.00 8.87 269 THR A C 1
ATOM 2526 O O . THR A 1 272 ? 27.901 5.836 -14.918 1.00 9.56 269 THR A O 1
ATOM 2530 N N . TRP A 1 273 ? 28.496 7.900 -14.262 1.00 8.75 270 TRP A N 1
ATOM 2531 C CA . TRP A 1 273 ? 27.111 8.338 -14.183 1.00 8.87 270 TRP A CA 1
ATOM 2532 C C . TRP A 1 273 ? 26.452 8.322 -15.564 1.00 9.16 270 TRP A C 1
ATOM 2533 O O . TRP A 1 273 ? 25.264 8.045 -15.663 1.00 9.51 270 TRP A O 1
ATOM 2544 N N . GLN A 1 274 ? 27.219 8.598 -16.626 1.00 9.52 271 GLN A N 1
ATOM 2545 C CA . GLN A 1 274 ? 26.641 8.570 -17.965 1.00 10.10 271 GLN A CA 1
ATOM 2546 C C . GLN A 1 274 ? 26.223 7.144 -18.339 1.00 10.51 271 GLN A C 1
ATOM 2547 O O . GLN A 1 274 ? 25.166 6.929 -18.935 1.00 11.63 271 GLN A O 1
ATOM 2553 N N . ASP A 1 275 ? 27.052 6.161 -17.976 1.00 10.77 272 ASP A N 1
ATOM 2554 C CA . ASP A 1 275 ? 26.736 4.769 -18.254 1.00 11.88 272 ASP A CA 1
ATOM 2555 C C . ASP A 1 275 ? 25.580 4.295 -17.378 1.00 11.35 272 ASP A C 1
ATOM 2556 O O . ASP A 1 275 ? 24.730 3.540 -17.846 1.00 12.45 272 ASP A O 1
ATOM 2561 N N . ALA A 1 276 ? 25.531 4.758 -16.123 1.00 10.83 273 ALA A N 1
ATOM 2562 C CA . ALA A 1 276 ? 24.423 4.415 -15.243 1.00 11.21 273 ALA A CA 1
ATOM 2563 C C . ALA A 1 276 ? 23.101 4.919 -15.825 1.00 10.79 273 ALA A C 1
ATOM 2564 O O . ALA A 1 276 ? 22.097 4.226 -15.752 1.00 11.44 273 ALA A O 1
ATOM 2566 N N A LEU A 1 277 ? 23.080 6.152 -16.353 0.60 10.49 274 LEU A N 1
ATOM 2567 N N B LEU A 1 277 ? 23.141 6.117 -16.409 0.40 11.56 274 LEU A N 1
ATOM 2568 C CA A LEU A 1 277 ? 21.850 6.652 -16.969 0.60 10.67 274 LEU A CA 1
ATOM 2569 C CA B LEU A 1 277 ? 21.958 6.720 -17.000 0.40 12.51 274 LEU A CA 1
ATOM 2570 C C A LEU A 1 277 ? 21.377 5.684 -18.052 0.60 11.21 274 LEU A C 1
ATOM 2571 C C B LEU A 1 277 ? 21.405 5.832 -18.118 0.40 12.70 274 LEU A C 1
ATOM 2572 O O A LEU A 1 277 ? 20.191 5.359 -18.124 0.60 11.52 274 LEU A O 1
ATOM 2573 O O B LEU A 1 277 ? 20.191 5.696 -18.260 0.40 13.83 274 LEU A O 1
ATOM 2582 N N . GLN A 1 278 ? 22.302 5.228 -18.904 1.00 12.65 275 GLN A N 1
ATOM 2583 C CA . GLN A 1 278 ? 21.910 4.326 -19.983 1.00 13.74 275 GLN A CA 1
ATOM 2584 C C . GLN A 1 278 ? 21.315 3.030 -19.433 1.00 14.30 275 GLN A C 1
ATOM 2585 O O . GLN A 1 278 ? 20.350 2.506 -19.990 1.00 15.89 275 GLN A O 1
ATOM 2591 N N . GLU A 1 279 ? 21.893 2.508 -18.350 1.00 13.80 276 GLU A N 1
ATOM 2592 C CA . GLU A 1 279 ? 21.373 1.298 -17.735 1.00 14.24 276 GLU A CA 1
ATOM 2593 C C . GLU A 1 279 ? 19.993 1.574 -17.142 1.00 14.57 276 GLU A C 1
ATOM 2594 O O . GLU A 1 279 ? 19.113 0.722 -17.217 1.00 16.42 276 GLU A O 1
ATOM 2600 N N . PHE A 1 280 ? 19.820 2.764 -16.556 1.00 13.70 277 PHE A N 1
ATOM 2601 C CA . PHE A 1 280 ? 18.540 3.210 -16.026 1.00 13.80 277 PHE A CA 1
ATOM 2602 C C . PHE A 1 280 ? 17.473 3.222 -17.128 1.00 15.74 277 PHE A C 1
ATOM 2603 O O . PHE A 1 280 ? 16.333 2.813 -16.894 1.00 17.58 277 PHE A O 1
ATOM 2611 N N A TYR A 1 281 ? 17.793 3.805 -18.286 0.50 13.76 278 TYR A N 1
ATOM 2612 N N B TYR A 1 281 ? 17.899 3.539 -18.362 0.50 18.43 278 TYR A N 1
ATOM 2613 C CA A TYR A 1 281 ? 16.765 3.919 -19.311 0.50 14.31 278 TYR A CA 1
ATOM 2614 C CA B TYR A 1 281 ? 17.012 3.477 -19.518 0.50 20.72 278 TYR A CA 1
ATOM 2615 C C A TYR A 1 281 ? 16.318 2.533 -19.786 0.50 15.56 278 TYR A C 1
ATOM 2616 C C B TYR A 1 281 ? 16.792 2.023 -19.951 0.50 20.06 278 TYR A C 1
ATOM 2617 O O A TYR A 1 281 ? 15.165 2.368 -20.180 0.50 17.41 278 TYR A O 1
ATOM 2618 O O B TYR A 1 281 ? 15.673 1.636 -20.284 0.50 22.33 278 TYR A O 1
ATOM 2635 N N A LYS A 1 282 ? 17.234 1.550 -19.745 0.50 16.59 279 LYS A N 1
ATOM 2636 N N B LYS A 1 282 ? 17.872 1.233 -19.988 0.50 21.27 279 LYS A N 1
ATOM 2637 C CA A LYS A 1 282 ? 16.985 0.202 -20.252 0.50 18.28 279 LYS A CA 1
ATOM 2638 C CA B LYS A 1 282 ? 17.800 -0.156 -20.427 0.50 21.87 279 LYS A CA 1
ATOM 2639 C C A LYS A 1 282 ? 16.169 -0.655 -19.286 0.50 17.03 279 LYS A C 1
ATOM 2640 C C B LYS A 1 282 ? 16.981 -1.002 -19.455 0.50 21.11 279 LYS A C 1
ATOM 2641 O O A LYS A 1 282 ? 15.499 -1.593 -19.707 0.50 16.83 279 LYS A O 1
ATOM 2642 O O B LYS A 1 282 ? 16.423 -2.023 -19.844 0.50 21.07 279 LYS A O 1
ATOM 2653 N N A GLN A 1 283 ? 16.281 -0.370 -17.987 0.50 15.25 280 GLN A N 1
ATOM 2654 N N B GLN A 1 283 ? 16.908 -0.570 -18.194 0.50 20.81 280 GLN A N 1
ATOM 2655 C CA A GLN A 1 283 ? 15.756 -1.249 -16.951 0.50 16.03 280 GLN A CA 1
ATOM 2656 C CA B GLN A 1 283 ? 16.304 -1.375 -17.143 0.50 20.54 280 GLN A CA 1
ATOM 2657 C C A GLN A 1 283 ? 14.301 -1.639 -17.203 0.50 17.79 280 GLN A C 1
ATOM 2658 C C B GLN A 1 283 ? 14.835 -1.682 -17.428 0.50 22.14 280 GLN A C 1
ATOM 2659 O O A GLN A 1 283 ? 13.440 -0.781 -17.385 0.50 17.54 280 GLN A O 1
ATOM 2660 O O B GLN A 1 283 ? 14.113 -0.862 -17.992 0.50 22.96 280 GLN A O 1
ATOM 2671 N N A GLU A 1 284 ? 14.038 -2.953 -17.197 0.50 20.92 281 GLU A N 1
ATOM 2672 N N B GLU A 1 284 ? 14.416 -2.887 -17.013 0.50 24.65 281 GLU A N 1
ATOM 2673 C CA A GLU A 1 284 ? 12.668 -3.437 -17.262 0.50 24.3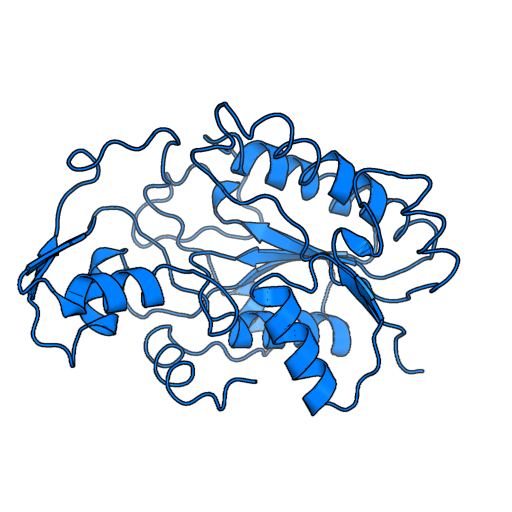5 281 GLU A CA 1
ATOM 2674 C CA B GLU A 1 284 ? 13.029 -3.323 -17.087 0.50 27.17 281 GLU A CA 1
ATOM 2675 C C A GLU A 1 284 ? 12.033 -3.171 -15.900 0.50 26.04 281 GLU A C 1
ATOM 2676 C C B GLU A 1 284 ? 12.363 -2.974 -15.757 0.50 27.32 281 GLU A C 1
ATOM 2677 O O A GLU A 1 284 ? 12.064 -4.018 -15.009 0.50 30.27 281 GLU A O 1
ATOM 2678 O O B GLU A 1 284 ? 12.654 -3.607 -14.743 0.50 27.81 281 GLU A O 1
ATOM 2689 N N . VAL A 1 285 ? 11.485 -1.960 -15.763 1.00 29.86 282 VAL A N 1
ATOM 2690 C CA . VAL A 1 285 ? 10.884 -1.467 -14.529 1.00 32.45 282 VAL A CA 1
ATOM 2691 C C . VAL A 1 285 ? 9.740 -2.375 -14.083 1.00 35.32 282 VAL A C 1
ATOM 2692 O O . VAL A 1 285 ? 8.927 -2.806 -14.900 1.00 39.47 282 VAL A O 1
ATOM 2696 N N . ARG A 1 286 ? 9.690 -2.648 -12.770 1.00 37.41 283 ARG A N 1
ATOM 2697 C CA . ARG A 1 286 ? 8.612 -3.420 -12.167 1.00 37.82 283 ARG A CA 1
ATOM 2698 C C . ARG A 1 286 ? 7.553 -2.465 -11.603 1.00 40.23 283 ARG A C 1
ATOM 2699 O O . ARG A 1 286 ? 7.921 -1.310 -11.307 1.00 41.16 283 ARG A O 1
#

Organism: Streptococcus pneumoniae (NCBI:txid1313)

B-factor: mean 15.94, std 8.7, range [5.69, 67.11]